Protein AF-A0A133YKG0-F1 (afdb_monomer_lite)

pLDDT: mean 87.28, std 14.28, range [38.53, 98.56]

Sequence (220 aa):
MKNFKPFSTTLIGSMPRSNKLLSLKEKLQKDSSLKEEYDKMVFDETKFVVNMLDKIGIDVVISGEISRDNYMSYVAEHVYGIKLMATDQILSLTENKGDFNKSLKEMDASDNSMNSPICVDRIKTDVELDIDEVKMIKKITDSDFKMTLPSPYLLTRSMWLKEVTGKVYENRNELGKDVVKLLINEIKRLVSLGAKVIQIDEPILSEVVFKNTNSSNSFY

Structure (mmCIF, N/CA/C/O backbone):
data_AF-A0A133YKG0-F1
#
_entry.id   AF-A0A133YKG0-F1
#
loop_
_atom_site.group_PDB
_atom_site.id
_atom_site.type_symbol
_atom_site.label_atom_id
_atom_site.label_alt_id
_atom_site.label_comp_id
_atom_site.label_asym_id
_atom_site.label_entity_id
_atom_site.label_seq_id
_atom_site.pdbx_PDB_ins_code
_atom_site.Cartn_x
_atom_site.Cartn_y
_atom_site.Cartn_z
_atom_site.occupancy
_atom_site.B_iso_or_equiv
_atom_site.auth_seq_id
_atom_site.auth_comp_id
_atom_site.auth_asym_id
_atom_site.auth_atom_id
_atom_site.pdbx_PDB_model_num
ATOM 1 N N . MET A 1 1 ? -26.020 -9.551 2.266 1.00 56.22 1 MET A N 1
ATOM 2 C CA . MET A 1 1 ? -24.990 -8.487 2.227 1.00 56.22 1 MET A CA 1
ATOM 3 C C . MET A 1 1 ? -25.159 -7.643 3.479 1.00 56.22 1 MET A C 1
ATOM 5 O O . MET A 1 1 ? -26.295 -7.485 3.912 1.00 56.22 1 MET A O 1
ATOM 9 N N . LYS A 1 2 ? -24.071 -7.193 4.114 1.00 65.06 2 LYS A N 1
ATOM 10 C CA . LYS A 1 2 ? -24.163 -6.296 5.275 1.00 65.06 2 LYS A CA 1
ATOM 11 C C . LYS A 1 2 ? -24.638 -4.934 4.763 1.00 65.06 2 LYS A C 1
ATOM 13 O O . LYS A 1 2 ? -24.066 -4.433 3.802 1.00 65.06 2 LYS A O 1
ATOM 18 N N . ASN A 1 3 ? -25.688 -4.380 5.359 1.00 81.25 3 ASN A N 1
ATOM 19 C CA . ASN A 1 3 ? -26.188 -3.060 4.986 1.00 81.25 3 ASN A CA 1
ATOM 20 C C . ASN A 1 3 ? -25.572 -2.028 5.931 1.00 81.25 3 ASN A C 1
ATOM 22 O O . ASN A 1 3 ? -25.857 -2.051 7.129 1.00 81.25 3 ASN A O 1
ATOM 26 N N . PHE A 1 4 ? -24.722 -1.149 5.395 1.00 88.75 4 PHE A N 1
ATOM 27 C CA . PHE A 1 4 ? -24.277 0.043 6.113 1.00 88.75 4 PHE A CA 1
ATOM 28 C C . PHE A 1 4 ? -25.478 0.947 6.404 1.00 88.75 4 PHE A C 1
ATOM 30 O O . PHE A 1 4 ? -26.444 0.988 5.634 1.00 88.75 4 PHE A O 1
ATOM 37 N N . LYS A 1 5 ? -25.446 1.640 7.541 1.00 91.44 5 LYS A N 1
ATOM 38 C CA . LYS A 1 5 ? -26.525 2.549 7.930 1.00 91.44 5 LYS A CA 1
ATOM 39 C C . LYS A 1 5 ? -26.437 3.829 7.083 1.00 91.44 5 LYS A C 1
ATOM 41 O O . LYS A 1 5 ? -25.359 4.168 6.590 1.00 91.44 5 LYS A O 1
ATOM 46 N N . PRO A 1 6 ? -27.545 4.570 6.907 1.00 94.38 6 PRO A N 1
ATOM 47 C CA . PRO A 1 6 ? -27.469 5.927 6.381 1.00 94.38 6 PRO A CA 1
ATOM 48 C C . PRO A 1 6 ? -26.447 6.745 7.172 1.00 94.38 6 PRO A C 1
ATOM 50 O O . PRO A 1 6 ? -26.428 6.673 8.399 1.00 94.38 6 PRO A O 1
ATOM 53 N N . PHE A 1 7 ? -25.618 7.509 6.459 1.00 94.44 7 PHE A N 1
ATOM 54 C CA . PHE A 1 7 ? -24.538 8.313 7.040 1.00 94.44 7 PHE A CA 1
ATOM 55 C C . PHE A 1 7 ? -23.459 7.506 7.785 1.00 94.44 7 PHE A C 1
ATOM 57 O O . PHE A 1 7 ? -22.800 8.059 8.661 1.00 94.44 7 PHE A O 1
ATOM 64 N N . SER A 1 8 ? -23.244 6.229 7.434 1.00 96.31 8 SER A N 1
ATOM 65 C CA . SER A 1 8 ? -22.071 5.490 7.915 1.00 96.31 8 SER A CA 1
ATOM 66 C C . SER A 1 8 ? -20.767 6.214 7.561 1.00 96.31 8 SER A C 1
ATOM 68 O O . SER A 1 8 ? -20.612 6.779 6.476 1.00 96.31 8 SER A O 1
ATOM 70 N N . THR A 1 9 ? -19.830 6.180 8.497 1.00 97.38 9 THR A N 1
ATOM 71 C CA . THR A 1 9 ? -18.605 6.974 8.514 1.00 97.38 9 THR A CA 1
ATOM 72 C C . THR A 1 9 ? -17.364 6.111 8.312 1.00 97.38 9 THR A C 1
ATOM 74 O O . THR A 1 9 ? -17.277 4.965 8.752 1.00 97.38 9 THR A O 1
ATOM 77 N N . THR A 1 10 ? -16.376 6.675 7.624 1.00 97.75 10 THR A N 1
ATOM 78 C CA . THR A 1 10 ? -15.032 6.111 7.470 1.00 97.75 10 THR A CA 1
ATOM 79 C C . THR A 1 10 ? -14.057 7.238 7.133 1.00 97.75 10 THR A C 1
ATOM 81 O O . THR A 1 10 ? -14.473 8.352 6.809 1.00 97.75 10 THR A O 1
ATOM 84 N N . LEU A 1 11 ? -12.760 6.958 7.207 1.00 97.38 11 LEU A N 1
ATOM 85 C CA . LEU A 1 11 ? -11.699 7.867 6.768 1.00 97.38 11 LEU A CA 1
ATOM 86 C C . LEU A 1 11 ? -11.146 7.424 5.414 1.00 97.38 11 LEU A C 1
ATOM 88 O O . LEU A 1 11 ? -11.400 6.302 4.991 1.00 97.38 11 LEU A O 1
ATOM 92 N N . ILE A 1 12 ? -10.394 8.286 4.722 1.00 95.88 12 ILE A N 1
ATOM 93 C CA . ILE A 1 12 ? -9.914 8.010 3.356 1.00 95.88 12 ILE A CA 1
ATOM 94 C C . ILE A 1 12 ? -8.752 7.008 3.315 1.00 95.88 12 ILE A C 1
ATOM 96 O O . ILE A 1 12 ? -8.778 6.144 2.447 1.00 95.88 12 ILE A O 1
ATOM 100 N N . GLY A 1 13 ? -7.799 7.027 4.246 1.00 93.56 13 GLY A N 1
ATOM 101 C CA . GLY A 1 13 ? -6.644 6.121 4.177 1.00 93.56 13 GLY A CA 1
ATOM 102 C C . GLY A 1 13 ? -5.560 6.489 5.180 1.00 93.56 13 GLY A C 1
ATOM 103 O O . GLY A 1 13 ? -5.728 6.273 6.372 1.00 93.56 13 GLY A O 1
ATOM 104 N N . SER A 1 14 ? -4.459 7.078 4.725 1.00 94.06 14 SER A N 1
ATOM 105 C CA . SER A 1 14 ? -3.319 7.420 5.582 1.00 94.06 14 SER A CA 1
ATOM 106 C C . SER A 1 14 ? -3.662 8.264 6.820 1.00 94.06 14 SER A C 1
ATOM 108 O O . SER A 1 14 ? -4.433 9.224 6.736 1.00 94.06 14 SER A O 1
ATOM 110 N N . MET A 1 15 ? -2.995 7.971 7.937 1.00 96.31 15 MET A N 1
ATOM 111 C CA . MET A 1 15 ? -3.000 8.764 9.169 1.00 96.31 15 MET A CA 1
ATOM 112 C C . MET A 1 15 ? -1.590 9.301 9.477 1.00 96.31 15 MET A C 1
ATOM 114 O O . MET A 1 15 ? -0.602 8.748 8.987 1.00 96.31 15 MET A O 1
ATOM 118 N N . PRO A 1 16 ? -1.461 10.378 10.278 1.00 95.25 16 PRO A N 1
ATOM 119 C CA . PRO A 1 16 ? -0.155 10.920 10.644 1.00 95.25 16 PRO A CA 1
ATOM 120 C C . PRO A 1 16 ? 0.723 9.882 11.353 1.00 95.25 16 PRO A C 1
ATOM 122 O O . PRO A 1 16 ? 0.287 9.247 12.312 1.00 95.25 16 PRO A O 1
ATOM 125 N N . ARG A 1 17 ? 1.973 9.756 10.900 1.00 95.50 17 ARG A N 1
ATOM 126 C CA . ARG A 1 17 ? 3.012 8.914 11.513 1.00 95.50 17 ARG A CA 1
ATOM 127 C C . ARG A 1 17 ? 3.811 9.743 12.507 1.00 95.50 17 ARG A C 1
ATOM 129 O O . ARG A 1 17 ? 4.039 10.933 12.272 1.00 95.50 17 ARG A O 1
ATOM 136 N N . SER A 1 18 ? 4.254 9.149 13.611 1.00 96.75 18 SER A N 1
ATOM 137 C CA . SER A 1 18 ? 5.070 9.901 14.568 1.00 96.75 18 SER A CA 1
ATOM 138 C C . SER A 1 18 ? 6.471 10.200 14.020 1.00 96.75 18 SER A C 1
ATOM 140 O O . SER A 1 18 ? 7.059 9.415 13.276 1.00 96.75 18 SER A O 1
ATOM 142 N N . ASN A 1 19 ? 7.076 11.304 14.475 1.00 96.62 19 ASN A N 1
ATOM 143 C CA . ASN A 1 19 ? 8.477 11.619 14.160 1.00 96.62 19 ASN A CA 1
ATOM 144 C C . ASN A 1 19 ? 9.445 10.507 14.604 1.00 96.62 19 ASN A C 1
ATOM 146 O O . ASN A 1 19 ? 10.512 10.345 14.014 1.00 96.62 19 ASN A O 1
ATOM 150 N N . LYS A 1 20 ? 9.087 9.738 15.645 1.00 96.25 20 LYS A N 1
ATOM 151 C CA . LYS A 1 20 ? 9.897 8.611 16.123 1.00 96.25 20 LYS A CA 1
ATOM 152 C C . LYS A 1 20 ? 9.893 7.476 15.107 1.00 96.25 20 LYS A C 1
ATOM 154 O O . LYS A 1 20 ? 10.967 6.986 14.776 1.00 96.25 20 LYS A O 1
ATOM 159 N N . LEU A 1 21 ? 8.720 7.121 14.581 1.00 96.12 21 LEU A N 1
ATOM 160 C CA . LEU A 1 21 ? 8.584 6.089 13.558 1.00 96.12 21 LEU A CA 1
ATOM 161 C C . LEU A 1 21 ? 9.324 6.476 12.276 1.00 96.12 21 LEU A C 1
ATOM 163 O O . LEU A 1 21 ? 10.059 5.659 11.723 1.00 96.12 21 LEU A O 1
ATOM 167 N N . LEU A 1 22 ? 9.187 7.733 11.842 1.00 93.38 22 LEU A N 1
ATOM 168 C CA . LEU A 1 22 ? 9.898 8.248 10.669 1.00 93.38 22 LEU A CA 1
ATOM 169 C C . LEU A 1 22 ? 11.423 8.183 10.859 1.00 93.38 22 LEU A C 1
ATOM 171 O O . LEU A 1 22 ? 12.123 7.623 10.019 1.00 93.38 22 LEU A O 1
ATOM 175 N N . SER A 1 23 ? 11.939 8.651 12.001 1.00 94.25 23 SER A N 1
ATOM 176 C CA . SER A 1 23 ? 13.377 8.575 12.306 1.00 94.25 23 SER A CA 1
ATOM 177 C C . SER A 1 23 ? 13.886 7.133 12.404 1.00 94.25 23 SER A C 1
ATOM 179 O O . SER A 1 23 ? 15.001 6.832 11.977 1.00 94.25 23 SER A O 1
ATOM 181 N N . LEU A 1 24 ? 13.084 6.224 12.962 1.00 94.88 24 LEU A N 1
ATOM 182 C CA . LEU A 1 24 ? 13.437 4.811 13.065 1.00 94.88 24 LEU A CA 1
ATOM 183 C C . LEU A 1 24 ? 13.516 4.155 11.683 1.00 94.88 24 LEU A C 1
ATOM 185 O O . LEU A 1 24 ? 14.451 3.401 11.420 1.00 94.88 24 LEU A O 1
ATOM 189 N N . LYS A 1 25 ? 12.605 4.512 10.773 1.00 91.62 25 LYS A N 1
ATOM 190 C CA . LYS A 1 25 ? 12.635 4.064 9.378 1.00 91.62 25 LYS A CA 1
ATOM 191 C C . LYS A 1 25 ? 13.907 4.500 8.650 1.00 91.62 25 LYS A C 1
ATOM 193 O O . LYS A 1 25 ? 14.526 3.696 7.960 1.00 91.62 25 LYS A O 1
ATOM 198 N N . GLU A 1 26 ? 14.321 5.753 8.818 1.00 90.56 26 GLU A N 1
ATOM 199 C CA . GLU A 1 26 ? 15.567 6.260 8.227 1.00 90.56 26 GLU A CA 1
ATOM 200 C C . GLU A 1 26 ? 16.794 5.503 8.751 1.00 90.56 26 GLU A C 1
ATOM 202 O O . GLU A 1 26 ? 17.697 5.159 7.986 1.00 90.56 26 GLU A O 1
ATOM 207 N N . LYS A 1 27 ? 16.830 5.201 10.055 1.00 93.75 27 LYS A N 1
ATOM 208 C CA . LYS A 1 27 ? 17.918 4.419 10.662 1.00 93.75 27 LYS A CA 1
ATOM 209 C C . LYS A 1 27 ? 17.931 2.973 10.173 1.00 93.75 27 LYS A C 1
ATOM 211 O O . LYS A 1 27 ? 19.014 2.438 9.944 1.00 93.75 27 LYS A O 1
ATOM 216 N N . LEU A 1 28 ? 16.761 2.375 9.946 1.00 92.69 28 LEU A N 1
ATOM 217 C CA . LEU A 1 28 ? 16.621 1.005 9.447 1.00 92.69 28 LEU A CA 1
ATOM 218 C C . LEU A 1 28 ? 17.315 0.796 8.090 1.00 92.69 28 LEU A C 1
ATOM 220 O O . LEU A 1 28 ? 17.813 -0.293 7.822 1.00 92.69 28 LEU A O 1
ATOM 224 N N . GLN A 1 29 ? 17.423 1.842 7.260 1.00 86.25 29 GLN A N 1
ATOM 225 C CA . GLN A 1 29 ? 18.168 1.780 5.992 1.00 86.25 29 GLN A CA 1
ATOM 226 C C . GLN A 1 29 ? 19.668 1.502 6.186 1.00 86.25 29 GLN A C 1
ATOM 228 O O . GLN A 1 29 ? 20.327 1.012 5.271 1.00 86.25 29 GLN A O 1
ATOM 233 N N . LYS A 1 30 ? 20.220 1.841 7.357 1.00 92.69 30 LYS A N 1
ATOM 234 C CA . LYS A 1 30 ? 21.646 1.692 7.695 1.00 92.69 30 LYS A CA 1
ATOM 235 C C . LYS A 1 30 ? 21.901 0.563 8.689 1.00 92.69 30 LYS A C 1
ATOM 237 O O . LYS A 1 30 ? 23.019 0.061 8.747 1.00 92.69 30 LYS A O 1
ATOM 242 N N . ASP A 1 31 ? 20.889 0.190 9.465 1.00 93.88 31 ASP A N 1
ATOM 243 C CA . ASP A 1 31 ? 20.991 -0.811 10.516 1.00 93.88 31 ASP A CA 1
ATOM 244 C C . ASP A 1 31 ? 19.745 -1.704 10.551 1.00 93.88 31 ASP A C 1
ATOM 246 O O . ASP A 1 31 ? 18.706 -1.356 11.116 1.00 93.88 31 ASP A O 1
ATOM 250 N N . SER A 1 32 ? 19.873 -2.898 9.973 1.00 93.50 32 SER A N 1
ATOM 251 C CA . SER A 1 32 ? 18.814 -3.908 9.950 1.00 93.50 32 SER A CA 1
ATOM 252 C C . SER A 1 32 ? 18.462 -4.474 11.330 1.00 93.50 32 SER A C 1
ATOM 254 O O . SER A 1 32 ? 17.408 -5.094 11.466 1.00 93.50 32 SER A O 1
ATOM 256 N N . SER A 1 33 ? 19.306 -4.289 12.355 1.00 95.75 33 SER A N 1
ATOM 257 C CA . SER A 1 33 ? 19.017 -4.785 13.711 1.00 95.75 33 SER A CA 1
ATOM 258 C C . SER A 1 33 ? 17.814 -4.084 14.351 1.00 95.75 33 SER A C 1
ATOM 260 O O . SER A 1 33 ? 17.159 -4.648 15.222 1.00 95.75 33 SER A O 1
ATOM 262 N N . LEU A 1 34 ? 17.452 -2.900 13.847 1.00 95.94 34 LEU A N 1
ATOM 263 C CA . LEU A 1 34 ? 16.310 -2.109 14.306 1.00 95.94 34 LEU A CA 1
ATOM 264 C C . LEU A 1 34 ? 14.957 -2.595 13.759 1.00 95.94 34 LEU A C 1
ATOM 266 O O . LEU A 1 34 ? 13.926 -1.996 14.067 1.00 95.94 34 LEU A O 1
ATOM 270 N N . LYS A 1 35 ? 14.921 -3.661 12.943 1.00 94.75 35 LYS A N 1
ATOM 271 C CA . LYS A 1 35 ? 13.687 -4.133 12.287 1.00 94.75 35 LYS A CA 1
ATOM 272 C C . LYS A 1 35 ? 12.590 -4.494 13.282 1.00 94.75 35 LYS A C 1
ATOM 274 O O . LYS A 1 35 ? 11.442 -4.114 13.083 1.00 94.75 35 LYS A O 1
ATOM 279 N N . GLU A 1 36 ? 12.940 -5.196 14.354 1.00 96.81 36 GLU A N 1
ATOM 280 C CA . GLU A 1 36 ? 11.967 -5.615 15.367 1.00 96.81 36 GLU A CA 1
ATOM 281 C C . GLU A 1 36 ? 11.388 -4.412 16.127 1.00 96.81 36 GLU A C 1
ATOM 283 O O . GLU A 1 36 ? 10.180 -4.341 16.360 1.00 96.81 36 GLU A O 1
ATOM 288 N N . GLU A 1 37 ? 12.229 -3.424 16.451 1.00 97.12 37 GLU A N 1
ATOM 289 C CA . GLU A 1 37 ? 11.785 -2.170 17.068 1.00 97.12 37 GLU A CA 1
ATOM 290 C C . GLU A 1 37 ? 10.837 -1.403 16.135 1.00 97.12 37 GLU A C 1
ATOM 292 O O . GLU A 1 37 ? 9.792 -0.914 16.573 1.00 97.12 37 GLU A O 1
ATOM 297 N N . TYR A 1 38 ? 11.175 -1.341 14.844 1.00 96.19 38 TYR A N 1
ATOM 298 C CA . TYR A 1 38 ? 10.356 -0.695 13.822 1.00 96.19 38 TYR A CA 1
ATOM 299 C C . TYR A 1 38 ? 8.989 -1.364 13.686 1.00 96.19 38 TYR A C 1
ATOM 301 O O . TYR A 1 38 ? 7.967 -0.687 13.783 1.00 96.19 38 TYR A O 1
ATOM 309 N N . ASP A 1 39 ? 8.954 -2.689 13.550 1.00 95.75 39 ASP A N 1
ATOM 310 C CA . ASP A 1 39 ? 7.708 -3.450 13.408 1.00 95.75 39 ASP A CA 1
ATOM 311 C C . ASP A 1 39 ? 6.808 -3.301 14.629 1.00 95.75 39 ASP A C 1
ATOM 313 O O . ASP A 1 39 ? 5.590 -3.133 14.504 1.00 95.75 39 ASP A O 1
ATOM 317 N N . LYS A 1 40 ? 7.407 -3.304 15.824 1.00 97.50 40 LYS A N 1
ATOM 318 C CA . LYS A 1 40 ? 6.679 -3.049 17.062 1.00 97.50 40 LYS A CA 1
ATOM 319 C C . LYS A 1 40 ? 6.076 -1.643 17.069 1.00 97.50 40 LYS A C 1
ATOM 321 O O . LYS A 1 40 ? 4.912 -1.492 17.434 1.00 97.50 40 LYS A O 1
ATOM 326 N N . MET A 1 41 ? 6.831 -0.624 16.657 1.00 97.62 41 MET A N 1
ATOM 327 C CA . MET A 1 41 ? 6.342 0.757 16.614 1.00 97.62 41 MET A CA 1
ATOM 328 C C . MET A 1 41 ? 5.226 0.942 15.578 1.00 97.62 41 MET A C 1
ATOM 330 O O . MET A 1 41 ? 4.221 1.582 15.883 1.00 97.62 41 MET A O 1
ATOM 334 N N . VAL A 1 42 ? 5.351 0.327 14.398 1.00 97.38 42 VAL A N 1
ATOM 335 C CA . VAL A 1 42 ? 4.290 0.291 13.377 1.00 97.38 42 VAL A CA 1
ATOM 336 C C . VAL A 1 42 ? 3.015 -0.331 13.942 1.00 97.38 42 VAL A C 1
ATOM 338 O O . VAL A 1 42 ? 1.932 0.237 13.781 1.00 97.38 42 VAL A O 1
ATOM 341 N N . PHE A 1 43 ? 3.124 -1.473 14.628 1.00 98.12 43 PHE A N 1
ATOM 342 C CA . PHE A 1 43 ? 1.972 -2.126 15.246 1.00 98.12 43 PHE A CA 1
ATOM 343 C C . PHE A 1 43 ? 1.338 -1.256 16.336 1.00 98.12 43 PHE A C 1
ATOM 345 O O . PHE A 1 43 ? 0.117 -1.109 16.360 1.00 98.12 43 PHE A O 1
ATOM 352 N N . ASP A 1 44 ? 2.144 -0.656 17.215 1.00 98.38 44 ASP A N 1
ATOM 353 C CA . ASP A 1 44 ? 1.659 0.186 18.312 1.00 98.38 44 ASP A CA 1
ATOM 354 C C . ASP A 1 44 ? 0.937 1.445 17.791 1.00 98.38 44 ASP A C 1
ATOM 356 O O . ASP A 1 44 ? -0.137 1.790 18.293 1.00 98.38 44 ASP A O 1
ATOM 360 N N . GLU A 1 45 ? 1.462 2.102 16.750 1.00 98.44 45 GLU A N 1
ATOM 361 C CA . GLU A 1 45 ? 0.812 3.257 16.111 1.00 98.44 45 GLU A CA 1
ATOM 362 C C . GLU A 1 45 ? -0.455 2.859 15.339 1.00 98.44 45 GLU A C 1
ATOM 364 O O . GLU A 1 45 ? -1.487 3.520 15.472 1.00 98.44 45 GLU A O 1
ATOM 369 N N . THR A 1 46 ? -0.434 1.734 14.617 1.00 98.38 46 THR A N 1
ATOM 370 C CA . THR A 1 46 ? -1.635 1.178 13.960 1.00 98.38 46 THR A CA 1
ATOM 371 C C . THR A 1 46 ? -2.717 0.871 14.995 1.00 98.38 46 THR A C 1
ATOM 373 O O . THR A 1 46 ? -3.882 1.236 14.832 1.00 98.38 46 THR A O 1
ATOM 376 N N . LYS A 1 47 ? -2.334 0.248 16.113 1.00 98.56 47 LYS A N 1
ATOM 377 C CA . LYS A 1 47 ? -3.229 -0.062 17.231 1.00 98.56 47 LYS A CA 1
ATOM 378 C C . LYS A 1 47 ? -3.817 1.193 17.855 1.00 98.56 47 LYS A C 1
ATOM 380 O O . LYS A 1 47 ? -4.995 1.191 18.210 1.00 98.56 47 LYS A O 1
ATOM 385 N N . PHE A 1 48 ? -3.029 2.253 17.994 1.00 98.50 48 PHE A N 1
ATOM 386 C CA . PHE A 1 48 ? -3.531 3.540 18.461 1.00 98.50 48 PHE A CA 1
ATOM 387 C C . PHE A 1 48 ? -4.610 4.095 17.521 1.00 98.50 48 PHE A C 1
ATOM 389 O O . PHE A 1 48 ? -5.692 4.442 17.996 1.00 98.50 48 PHE A O 1
ATOM 396 N N . VAL A 1 49 ? -4.349 4.121 16.209 1.00 98.38 49 VAL A N 1
ATOM 397 C CA . VAL A 1 49 ? -5.307 4.599 15.197 1.00 98.38 49 VAL A CA 1
ATOM 398 C C . VAL A 1 49 ? -6.599 3.792 15.249 1.00 98.38 49 VAL A C 1
ATOM 400 O O . VAL A 1 49 ? -7.664 4.371 15.448 1.00 98.38 49 VAL A O 1
ATOM 403 N N . VAL A 1 50 ? -6.519 2.467 15.134 1.00 98.44 50 VAL A N 1
ATOM 404 C CA . VAL A 1 50 ? -7.706 1.599 15.085 1.00 98.44 50 VAL A CA 1
ATOM 405 C C . VAL A 1 50 ? -8.551 1.745 16.356 1.00 98.44 50 VAL A C 1
ATOM 407 O O . VAL A 1 50 ? -9.747 2.012 16.263 1.00 98.44 50 VAL A O 1
ATOM 410 N N . ASN A 1 51 ? -7.931 1.693 17.542 1.00 98.50 51 ASN A N 1
ATOM 411 C CA . ASN A 1 51 ? -8.654 1.868 18.808 1.00 98.50 51 ASN A CA 1
ATOM 412 C C . ASN A 1 51 ? -9.283 3.259 18.944 1.00 98.50 51 ASN A C 1
ATOM 414 O O . ASN A 1 51 ? -10.343 3.403 19.554 1.00 98.50 51 ASN A O 1
ATOM 418 N N . MET A 1 52 ? -8.629 4.300 18.421 1.00 98.44 52 MET A N 1
ATOM 419 C CA . MET A 1 52 ? -9.193 5.647 18.406 1.00 98.44 52 MET A CA 1
ATOM 420 C C . MET A 1 52 ? -10.455 5.691 17.540 1.00 98.44 52 MET A C 1
ATOM 422 O O . MET A 1 52 ? -11.458 6.240 17.992 1.00 98.44 52 MET A O 1
ATOM 426 N N . LEU A 1 53 ? -10.420 5.105 16.339 1.00 98.19 53 LEU A N 1
ATOM 427 C CA . LEU A 1 53 ? -11.562 5.065 15.418 1.00 98.19 53 LEU A CA 1
ATOM 428 C C . LEU A 1 53 ? -12.738 4.279 16.006 1.00 98.19 53 LEU A C 1
ATOM 430 O O . LEU A 1 53 ? -13.867 4.769 15.968 1.00 98.19 53 LEU A O 1
ATOM 434 N N . ASP A 1 54 ? -12.465 3.134 16.633 1.00 97.19 54 ASP A N 1
ATOM 435 C CA . ASP A 1 54 ? -13.478 2.361 17.360 1.00 97.19 54 ASP A CA 1
ATOM 436 C C . ASP A 1 54 ? -14.094 3.184 18.499 1.00 97.19 54 ASP A C 1
ATOM 438 O O . ASP A 1 54 ? -15.315 3.276 18.630 1.00 97.19 54 ASP A O 1
ATOM 442 N N . LYS A 1 55 ? -13.258 3.849 19.308 1.00 98.00 55 LYS A N 1
ATOM 443 C CA . LYS A 1 55 ? -13.710 4.645 20.459 1.00 98.00 55 LYS A CA 1
ATOM 444 C C . LYS A 1 55 ? -14.604 5.821 20.060 1.00 98.00 55 LYS A C 1
ATOM 446 O O . LYS A 1 55 ? -15.515 6.158 20.814 1.00 98.00 55 LYS A O 1
ATOM 451 N N . ILE A 1 56 ? -14.331 6.469 18.927 1.00 97.56 56 ILE A N 1
ATOM 452 C CA . ILE A 1 56 ? -15.143 7.596 18.435 1.00 97.56 56 ILE A CA 1
ATOM 453 C C . ILE A 1 56 ? -16.342 7.142 17.586 1.00 97.56 56 ILE A C 1
ATOM 455 O O . ILE A 1 56 ? -17.140 7.985 17.185 1.00 97.56 56 ILE A O 1
ATOM 459 N N . GLY A 1 57 ? -16.491 5.836 17.341 1.00 96.50 57 GLY A N 1
ATOM 460 C CA . GLY A 1 57 ? -17.647 5.255 16.659 1.00 96.50 57 GLY A CA 1
ATOM 461 C C . GLY A 1 57 ? -17.606 5.332 15.132 1.00 96.50 57 GLY A C 1
ATOM 462 O O . GLY A 1 57 ? -18.664 5.447 14.520 1.00 96.50 57 GLY A O 1
ATOM 463 N N . ILE A 1 58 ? -16.421 5.278 14.513 1.00 97.62 58 ILE A N 1
ATOM 464 C CA . ILE A 1 58 ? -16.302 5.137 13.053 1.00 97.62 58 ILE A CA 1
ATOM 465 C C . ILE A 1 58 ? -16.824 3.760 12.623 1.00 97.62 58 ILE A C 1
ATOM 467 O O . ILE A 1 58 ? -16.384 2.740 13.147 1.00 97.62 58 ILE A O 1
ATOM 471 N N . ASP A 1 59 ? -17.743 3.722 11.653 1.00 96.81 59 ASP A N 1
ATOM 472 C CA . ASP A 1 59 ? -18.430 2.484 11.249 1.00 96.81 59 ASP A CA 1
ATOM 473 C C . ASP A 1 59 ? -17.516 1.486 10.522 1.00 96.81 59 ASP A C 1
ATOM 475 O O . ASP A 1 59 ? -17.684 0.274 10.665 1.00 96.81 59 ASP A O 1
ATOM 479 N N . VAL A 1 60 ? -16.580 1.992 9.711 1.00 97.56 60 VAL A N 1
ATOM 480 C CA . VAL A 1 60 ? -15.590 1.181 8.990 1.00 97.56 60 VAL A CA 1
ATOM 481 C C . VAL A 1 60 ? -14.202 1.748 9.241 1.00 97.56 60 VAL A C 1
ATOM 483 O O . VAL A 1 60 ? -13.863 2.829 8.747 1.00 97.56 60 VAL A O 1
ATOM 486 N N . VAL A 1 61 ? -13.397 1.018 10.006 1.00 98.12 61 VAL A N 1
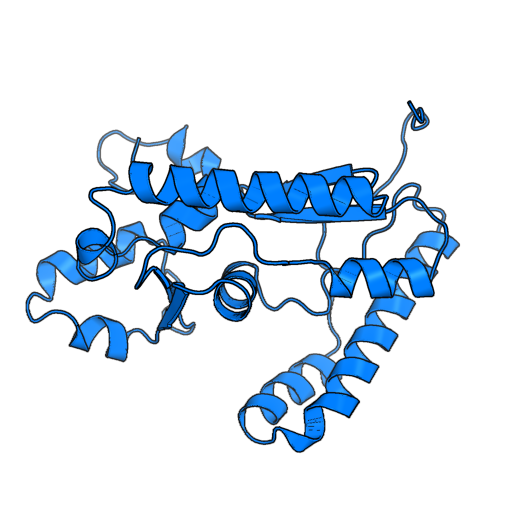ATOM 487 C CA . VAL A 1 61 ? -12.062 1.459 10.413 1.00 98.12 61 VAL A CA 1
ATOM 488 C C . VAL A 1 61 ? -11.031 1.276 9.298 1.00 98.12 61 VAL A C 1
ATOM 490 O O . VAL A 1 61 ? -11.230 0.551 8.322 1.00 98.12 61 VAL A O 1
ATOM 493 N N . ILE A 1 62 ? -9.900 1.948 9.468 1.00 97.81 62 ILE A N 1
ATOM 494 C CA . ILE A 1 62 ? -8.711 1.866 8.619 1.00 97.81 62 ILE A CA 1
ATOM 495 C C . ILE A 1 62 ? -7.488 1.633 9.512 1.00 97.81 62 ILE A C 1
ATOM 497 O O . ILE A 1 62 ? -7.505 1.980 10.694 1.00 97.81 62 ILE A O 1
ATOM 501 N N . SER A 1 63 ? -6.409 1.094 8.951 1.00 96.44 63 SER A N 1
ATOM 502 C CA . SER A 1 63 ? -5.117 0.974 9.646 1.00 96.44 63 SER A CA 1
ATOM 503 C C . SER A 1 63 ? -4.413 2.322 9.851 1.00 96.44 63 SER A C 1
ATOM 505 O O . SER A 1 63 ? -3.561 2.449 10.727 1.00 96.44 63 SER A O 1
ATOM 507 N N . GLY A 1 64 ? -4.728 3.311 9.007 1.00 96.12 64 GLY A N 1
ATOM 508 C CA . GLY A 1 64 ? -3.946 4.535 8.864 1.00 96.12 64 GLY A CA 1
ATOM 509 C C . GLY A 1 64 ? -2.711 4.402 7.969 1.00 96.12 64 GLY A C 1
ATOM 510 O O . GLY A 1 64 ? -1.917 5.337 7.920 1.00 96.12 64 GLY A O 1
ATOM 511 N N . GLU A 1 65 ? -2.533 3.274 7.274 1.00 94.81 65 GLU A N 1
ATOM 512 C CA . GLU A 1 65 ? -1.424 3.001 6.342 1.00 94.81 65 GLU A CA 1
ATOM 513 C C . GLU A 1 65 ? -0.032 3.196 6.973 1.00 94.81 65 GLU A C 1
ATOM 515 O O . GLU A 1 65 ? 0.939 3.520 6.291 1.00 94.81 65 GLU A O 1
ATOM 520 N N . ILE A 1 66 ? 0.084 3.003 8.290 1.00 95.62 66 ILE A N 1
ATOM 521 C CA . ILE A 1 66 ? 1.276 3.353 9.078 1.00 95.62 66 ILE A CA 1
ATOM 522 C C . ILE A 1 66 ? 2.548 2.667 8.557 1.00 95.62 66 ILE A C 1
ATOM 524 O O . ILE A 1 66 ? 3.605 3.297 8.509 1.00 95.62 66 ILE A O 1
ATOM 528 N N . SER A 1 67 ? 2.440 1.411 8.113 1.00 89.38 67 SER A N 1
ATOM 529 C CA . SER A 1 67 ? 3.541 0.619 7.543 1.00 89.38 67 SER A CA 1
ATOM 530 C C . SER A 1 67 ? 3.992 1.076 6.152 1.00 89.38 67 SER A C 1
ATOM 532 O O . SER A 1 67 ? 5.085 0.717 5.717 1.00 89.38 67 SER A O 1
ATOM 534 N N . ARG A 1 68 ? 3.171 1.848 5.434 1.00 87.75 68 ARG A N 1
ATOM 535 C CA . ARG A 1 68 ? 3.435 2.264 4.052 1.00 87.75 68 ARG A CA 1
ATOM 536 C C . ARG A 1 68 ? 4.181 3.597 4.045 1.00 87.75 68 ARG A C 1
ATOM 538 O O . ARG A 1 68 ? 3.868 4.476 4.840 1.00 87.75 68 ARG A O 1
ATOM 545 N N . ASP A 1 69 ? 5.152 3.767 3.147 1.00 79.75 69 ASP A N 1
ATOM 546 C CA . ASP A 1 69 ? 5.704 5.104 2.847 1.00 79.75 69 ASP A CA 1
ATOM 547 C C . ASP A 1 69 ? 4.779 5.848 1.888 1.00 79.75 69 ASP A C 1
ATOM 549 O O . ASP A 1 69 ? 4.191 6.884 2.174 1.00 79.75 69 ASP A O 1
ATOM 553 N N . ASN A 1 70 ? 4.636 5.218 0.731 1.00 80.88 70 ASN A N 1
ATOM 554 C CA . ASN A 1 70 ? 3.812 5.563 -0.395 1.00 80.88 70 ASN A CA 1
ATOM 555 C C . ASN A 1 70 ? 3.557 4.245 -1.147 1.00 80.88 70 ASN A C 1
ATOM 557 O O . ASN A 1 70 ? 4.281 3.257 -0.965 1.00 80.88 70 ASN A O 1
ATOM 561 N N . TYR A 1 71 ? 2.541 4.225 -2.002 1.00 80.38 71 TYR A N 1
ATOM 562 C CA . TYR A 1 71 ? 2.174 3.018 -2.742 1.00 80.38 71 TYR A CA 1
ATOM 563 C C . TYR A 1 71 ? 3.278 2.493 -3.663 1.00 80.38 71 TYR A C 1
ATOM 565 O O . TYR A 1 71 ? 3.395 1.285 -3.846 1.00 80.38 71 TYR A O 1
ATOM 573 N N . MET A 1 72 ? 4.086 3.381 -4.241 1.00 80.75 72 MET A N 1
ATOM 574 C CA . MET A 1 72 ? 5.095 3.019 -5.235 1.00 80.75 72 MET A CA 1
ATOM 575 C C . MET A 1 72 ? 6.241 2.219 -4.621 1.00 80.75 72 MET A C 1
ATOM 577 O O . MET A 1 72 ? 6.581 1.148 -5.123 1.00 80.75 72 MET A O 1
ATOM 581 N N . SER A 1 73 ? 6.797 2.702 -3.509 1.00 80.81 73 SER A N 1
ATOM 582 C CA . SER A 1 73 ? 7.820 1.979 -2.754 1.00 80.81 73 SER A CA 1
ATOM 583 C C . SER A 1 73 ? 7.280 0.654 -2.238 1.00 80.81 73 SER A C 1
ATOM 585 O O . SER A 1 73 ? 7.937 -0.371 -2.381 1.00 80.81 73 SER A O 1
ATOM 587 N N . TYR A 1 74 ? 6.047 0.654 -1.729 1.00 81.56 74 TYR A N 1
ATOM 588 C CA . TYR A 1 74 ? 5.432 -0.548 -1.182 1.00 81.56 74 TYR A CA 1
ATOM 589 C C . TYR A 1 74 ? 5.253 -1.648 -2.236 1.00 81.56 74 TYR A C 1
ATOM 591 O O . TYR A 1 74 ? 5.644 -2.794 -2.023 1.00 81.56 74 TYR A O 1
ATOM 599 N N . VAL A 1 75 ? 4.732 -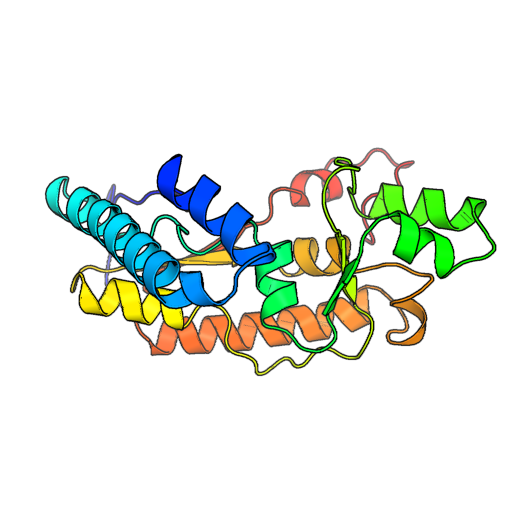1.297 -3.413 1.00 86.50 75 VAL A N 1
ATOM 600 C CA . VAL A 1 75 ? 4.592 -2.241 -4.528 1.00 86.50 75 VAL A CA 1
ATOM 601 C C . VAL A 1 75 ? 5.961 -2.735 -5.003 1.00 86.50 75 VAL A C 1
ATOM 603 O O . VAL A 1 75 ? 6.122 -3.931 -5.237 1.00 86.50 75 VAL A O 1
ATOM 606 N N . ALA A 1 76 ? 6.964 -1.859 -5.092 1.00 87.38 76 ALA A N 1
ATOM 607 C CA . ALA A 1 76 ? 8.318 -2.247 -5.485 1.00 87.38 76 ALA A CA 1
ATOM 608 C C . ALA A 1 76 ? 9.004 -3.196 -4.484 1.00 87.38 76 ALA A C 1
ATOM 610 O O . ALA A 1 76 ? 9.809 -4.030 -4.891 1.00 87.38 76 ALA A O 1
ATOM 611 N N . GLU A 1 77 ? 8.686 -3.096 -3.192 1.00 86.31 77 GLU A N 1
ATOM 612 C CA . GLU A 1 77 ? 9.203 -3.992 -2.150 1.00 86.31 77 GLU A CA 1
ATOM 613 C C . GLU A 1 77 ? 8.596 -5.405 -2.222 1.00 86.31 77 GLU A C 1
ATOM 615 O O . GLU A 1 77 ? 9.281 -6.380 -1.912 1.00 86.31 77 GLU A O 1
ATOM 620 N N . HIS A 1 78 ? 7.336 -5.535 -2.653 1.00 89.75 78 HIS A N 1
ATOM 621 C CA . HIS A 1 78 ? 6.585 -6.800 -2.588 1.00 89.75 78 HIS A CA 1
ATOM 622 C C . HIS A 1 78 ? 6.480 -7.530 -3.934 1.00 89.75 78 HIS A C 1
ATOM 624 O O . HIS A 1 78 ? 6.326 -8.754 -3.980 1.00 89.75 78 HIS A O 1
ATOM 630 N N . VAL A 1 79 ? 6.560 -6.809 -5.052 1.00 93.50 79 VAL A N 1
ATOM 631 C CA . VAL A 1 79 ? 6.317 -7.368 -6.384 1.00 93.50 79 VAL A CA 1
ATOM 632 C C . VAL A 1 79 ? 7.631 -7.584 -7.126 1.00 93.50 79 VAL A C 1
ATOM 634 O O . VAL A 1 79 ? 8.310 -6.650 -7.554 1.00 93.50 79 VAL A O 1
ATOM 637 N N . TYR A 1 80 ? 7.954 -8.856 -7.368 1.00 93.88 80 TYR A N 1
ATOM 638 C CA . TYR A 1 80 ? 9.052 -9.225 -8.260 1.00 93.88 80 TYR A CA 1
ATOM 639 C C . TYR A 1 80 ? 8.887 -8.579 -9.642 1.00 93.88 80 TYR A C 1
ATOM 641 O O . TYR A 1 80 ? 7.790 -8.583 -10.198 1.00 93.88 80 TYR A O 1
ATOM 649 N N . GLY A 1 81 ? 9.994 -8.101 -10.211 1.00 92.69 81 GLY A N 1
ATOM 650 C CA . GLY A 1 81 ? 10.025 -7.433 -11.515 1.00 92.69 81 GLY A CA 1
ATOM 651 C C . GLY A 1 81 ? 9.900 -5.913 -11.429 1.00 92.69 81 GLY A C 1
ATOM 652 O O . GLY A 1 81 ? 10.014 -5.241 -12.452 1.00 92.69 81 GLY A O 1
ATOM 653 N N . ILE A 1 82 ? 9.738 -5.358 -10.225 1.00 92.94 82 ILE A N 1
ATOM 654 C CA . ILE A 1 82 ? 9.741 -3.917 -9.963 1.00 92.94 82 ILE A CA 1
ATOM 655 C C . ILE A 1 82 ? 10.960 -3.576 -9.103 1.00 92.94 82 ILE A C 1
ATOM 657 O O . ILE A 1 82 ? 11.323 -4.324 -8.198 1.00 92.94 82 ILE A O 1
ATOM 661 N N . LYS A 1 83 ? 11.629 -2.463 -9.407 1.00 90.25 83 LYS A N 1
ATOM 662 C CA . LYS A 1 83 ? 12.753 -1.948 -8.616 1.00 90.25 83 LYS A CA 1
ATOM 663 C C . LYS A 1 83 ? 12.606 -0.459 -8.374 1.00 90.25 83 LYS A C 1
ATOM 665 O O . LYS A 1 83 ? 12.258 0.278 -9.287 1.00 90.25 83 LYS A O 1
ATOM 670 N N . LEU A 1 84 ? 12.952 -0.020 -7.169 1.00 87.25 84 LEU A N 1
ATOM 671 C CA . LEU A 1 84 ? 13.192 1.391 -6.895 1.00 87.25 84 LEU A CA 1
ATOM 672 C C . LEU A 1 84 ? 14.550 1.785 -7.472 1.00 87.25 84 LEU A C 1
ATOM 674 O O . LEU A 1 84 ? 15.572 1.209 -7.101 1.00 87.25 84 LEU A O 1
ATOM 678 N N . MET A 1 85 ? 14.553 2.749 -8.385 1.00 84.38 85 MET A N 1
ATOM 679 C CA . MET A 1 85 ? 15.756 3.235 -9.050 1.00 84.38 85 MET A CA 1
ATOM 680 C C . MET A 1 85 ? 15.933 4.728 -8.804 1.00 84.38 85 MET A C 1
ATOM 682 O O . MET A 1 85 ? 14.992 5.510 -8.952 1.00 84.38 85 MET A O 1
ATOM 686 N N . ALA A 1 86 ? 17.151 5.118 -8.442 1.00 81.00 86 ALA A N 1
ATOM 687 C CA . ALA A 1 86 ? 17.534 6.519 -8.341 1.00 81.00 86 ALA A CA 1
ATOM 688 C C . ALA A 1 86 ? 17.760 7.115 -9.740 1.00 81.00 86 ALA A C 1
ATOM 690 O O . ALA A 1 86 ? 18.158 6.410 -10.669 1.00 81.00 86 ALA A O 1
ATOM 691 N N . THR A 1 87 ? 17.520 8.416 -9.903 1.00 73.50 87 THR A N 1
ATOM 692 C CA . THR A 1 87 ? 17.583 9.103 -11.205 1.00 73.50 87 THR A CA 1
ATOM 693 C C . THR A 1 87 ? 18.909 8.891 -11.941 1.00 73.50 87 THR A C 1
ATOM 695 O O . THR A 1 87 ? 18.917 8.741 -13.159 1.00 73.50 87 THR A O 1
ATOM 698 N N . ASP A 1 88 ? 20.029 8.833 -11.222 1.00 74.44 88 ASP A N 1
ATOM 699 C CA . ASP A 1 88 ? 21.367 8.561 -11.759 1.00 74.44 88 ASP A CA 1
ATOM 700 C C . ASP A 1 88 ? 21.504 7.138 -12.325 1.00 74.44 88 ASP A C 1
ATOM 702 O O . ASP A 1 88 ? 22.029 6.955 -13.426 1.00 74.44 88 ASP A O 1
ATOM 706 N N . GLN A 1 89 ? 20.968 6.134 -11.628 1.00 75.25 89 GLN A N 1
ATOM 707 C CA . GLN A 1 89 ? 20.898 4.761 -12.124 1.00 75.25 89 GLN A CA 1
ATOM 708 C C . GLN A 1 89 ? 20.048 4.697 -13.384 1.00 75.25 89 GLN A C 1
ATOM 710 O O . GLN A 1 89 ? 20.441 4.049 -14.350 1.00 75.25 89 GLN A O 1
ATOM 715 N N . ILE A 1 90 ? 18.921 5.405 -13.416 1.00 72.44 90 ILE A N 1
ATOM 716 C CA . ILE A 1 90 ? 18.065 5.430 -14.598 1.00 72.44 90 ILE A CA 1
ATOM 717 C C . ILE A 1 90 ? 18.781 6.126 -15.777 1.00 72.44 90 ILE A C 1
ATOM 719 O O . ILE A 1 90 ? 18.790 5.595 -16.888 1.00 72.44 90 ILE A O 1
ATOM 723 N N . LEU A 1 91 ? 19.470 7.247 -15.532 1.00 71.38 91 LEU A N 1
ATOM 724 C CA . LEU A 1 91 ? 20.300 7.944 -16.525 1.00 71.38 91 LEU A CA 1
ATOM 725 C C . LEU A 1 91 ? 21.430 7.067 -17.080 1.00 71.38 91 LEU A C 1
ATOM 727 O O . LEU A 1 91 ? 21.800 7.223 -18.239 1.00 71.38 91 LEU A O 1
ATOM 731 N N . SER A 1 92 ? 21.974 6.146 -16.282 1.00 72.75 92 SER A N 1
ATOM 732 C CA . SER A 1 92 ? 23.032 5.227 -16.720 1.00 72.75 92 SER A CA 1
ATOM 733 C C . SER A 1 92 ? 22.542 4.131 -17.674 1.00 72.75 92 SER A C 1
ATOM 735 O O . SER A 1 92 ? 23.342 3.542 -18.397 1.00 72.75 92 SER A O 1
ATOM 737 N N . LEU A 1 93 ? 21.230 3.869 -17.715 1.00 70.00 93 LEU A N 1
ATOM 738 C CA . LEU A 1 93 ? 20.633 2.829 -18.561 1.00 70.00 93 LEU A CA 1
ATOM 739 C C . LEU A 1 93 ? 20.398 3.279 -20.009 1.00 70.00 93 LEU A C 1
ATOM 741 O O . LEU A 1 93 ? 19.965 2.468 -20.834 1.00 70.00 93 LEU A O 1
ATOM 745 N N . THR A 1 94 ? 20.661 4.549 -20.327 1.00 61.84 94 THR A N 1
ATOM 746 C CA . THR A 1 94 ? 20.472 5.103 -21.668 1.00 61.84 94 THR A CA 1
ATOM 747 C C . THR A 1 94 ? 21.555 6.114 -22.031 1.00 61.84 94 THR A C 1
ATOM 749 O O . THR A 1 94 ? 21.789 7.101 -21.341 1.00 61.84 94 THR A O 1
ATOM 752 N N . GLU A 1 95 ? 22.191 5.905 -23.181 1.00 59.78 95 GLU A N 1
ATOM 753 C CA . GLU A 1 95 ? 23.120 6.876 -23.772 1.00 59.78 95 GLU A CA 1
ATOM 754 C C . GLU A 1 95 ? 22.373 8.073 -24.393 1.00 59.78 95 GLU A C 1
ATOM 756 O O . GLU A 1 95 ? 22.960 9.123 -24.663 1.00 59.78 95 GLU A O 1
ATOM 761 N N . ASN A 1 96 ? 21.053 7.947 -24.584 1.00 60.62 96 ASN A N 1
ATOM 762 C CA . ASN A 1 96 ? 20.229 8.889 -25.328 1.00 60.62 96 ASN A CA 1
ATOM 763 C C . ASN A 1 96 ? 19.414 9.796 -24.387 1.00 60.62 96 ASN A C 1
ATOM 765 O O . ASN A 1 96 ? 18.210 9.629 -24.179 1.00 60.62 96 ASN A O 1
ATOM 769 N N . LYS A 1 97 ? 20.102 10.782 -23.797 1.00 61.34 97 LYS A N 1
ATOM 770 C CA . LYS A 1 97 ? 19.569 11.697 -22.763 1.00 61.34 97 LYS A CA 1
ATOM 771 C C . LYS A 1 97 ? 18.316 12.486 -23.185 1.00 61.34 97 LYS A C 1
ATOM 773 O O . LYS A 1 97 ? 17.560 12.931 -22.324 1.00 61.34 97 LYS A O 1
ATOM 778 N N . GLY A 1 98 ? 18.107 12.692 -24.489 1.00 60.09 98 GLY A N 1
ATOM 779 C CA . GLY A 1 98 ? 16.974 13.456 -25.027 1.00 60.09 98 GLY A CA 1
ATOM 780 C C . GLY A 1 98 ? 15.632 12.738 -24.872 1.00 60.09 98 GLY A C 1
ATOM 781 O O . GLY A 1 98 ? 14.697 13.304 -24.306 1.00 60.09 98 GLY A O 1
ATOM 782 N N . ASP A 1 99 ? 15.564 11.480 -25.312 1.00 60.28 99 ASP A N 1
ATOM 783 C CA . ASP A 1 99 ? 14.358 10.645 -25.205 1.00 60.28 99 ASP A CA 1
ATOM 784 C C . ASP A 1 99 ? 14.036 10.315 -23.742 1.00 60.28 99 ASP A C 1
ATOM 786 O O . ASP A 1 99 ? 12.880 10.355 -23.319 1.00 60.28 99 ASP A O 1
ATOM 790 N N . PHE A 1 100 ? 15.079 10.135 -22.933 1.00 63.56 100 PHE A N 1
ATOM 791 C CA . PHE A 1 100 ? 14.964 9.849 -21.511 1.00 63.56 100 PHE A CA 1
ATOM 792 C C . PHE A 1 100 ? 14.268 10.955 -20.705 1.00 63.56 100 PHE A C 1
ATOM 794 O O . PHE A 1 100 ? 13.358 10.692 -19.919 1.00 63.56 100 PHE A O 1
ATOM 801 N N . ASN A 1 101 ? 14.650 12.217 -20.931 1.00 62.75 101 ASN A N 1
ATOM 802 C CA . ASN A 1 101 ? 14.029 13.361 -20.257 1.00 62.75 101 ASN A CA 1
ATOM 803 C C . ASN A 1 101 ? 12.538 13.499 -20.591 1.00 62.75 101 ASN A C 1
ATOM 805 O O . ASN A 1 101 ? 11.777 14.059 -19.801 1.00 62.75 101 ASN A O 1
ATOM 809 N N . LYS A 1 102 ? 12.113 13.011 -21.760 1.00 64.88 102 LYS A N 1
ATOM 810 C CA . LYS A 1 102 ? 10.700 12.961 -22.133 1.00 64.88 102 LYS A CA 1
ATOM 811 C C . LYS A 1 102 ? 9.984 11.837 -21.384 1.00 64.88 102 LYS A C 1
ATOM 813 O O . LYS A 1 102 ? 8.943 12.099 -20.790 1.00 64.88 102 LYS A O 1
ATOM 818 N N . SER A 1 103 ? 10.569 10.640 -21.343 1.00 63.81 103 SER A N 1
ATOM 819 C CA . SER A 1 103 ? 10.025 9.497 -20.600 1.00 63.81 103 SER A CA 1
ATOM 820 C C . SER A 1 103 ? 9.871 9.794 -19.098 1.00 63.81 103 SER A C 1
ATOM 822 O O . SER A 1 103 ? 8.822 9.501 -18.534 1.00 63.81 103 SER A O 1
ATOM 824 N N . LEU A 1 104 ? 10.845 10.460 -18.461 1.00 64.81 104 LEU A N 1
ATOM 825 C CA . LEU A 1 104 ? 10.753 10.873 -17.049 1.00 64.81 104 LEU A CA 1
ATOM 826 C C . LEU A 1 104 ? 9.625 11.876 -16.778 1.00 64.81 104 LEU A C 1
ATOM 828 O O . LEU A 1 104 ? 8.936 11.771 -15.765 1.00 64.81 104 LEU A O 1
ATOM 832 N N . LYS A 1 105 ? 9.421 12.846 -17.678 1.00 63.75 105 LYS A N 1
ATOM 833 C CA . LYS A 1 105 ? 8.327 13.822 -17.552 1.00 63.75 105 LYS A CA 1
ATOM 834 C C . LYS A 1 105 ? 6.950 13.170 -17.661 1.00 63.75 105 LYS A C 1
ATOM 836 O O . LYS A 1 105 ? 6.018 13.641 -17.026 1.00 63.75 105 LYS A O 1
ATOM 841 N N . GLU A 1 106 ? 6.823 12.105 -18.451 1.00 65.25 106 GLU A N 1
ATOM 842 C CA . GLU A 1 106 ? 5.575 11.338 -18.579 1.00 65.25 106 GLU A CA 1
ATOM 843 C C . GLU A 1 106 ? 5.283 10.461 -17.352 1.00 65.25 106 GLU A C 1
ATOM 845 O O . GLU A 1 106 ? 4.128 10.112 -17.102 1.00 65.25 106 GLU A O 1
ATOM 850 N N . MET A 1 107 ? 6.322 10.117 -16.588 1.00 61.03 107 MET A N 1
ATOM 851 C CA . MET A 1 107 ? 6.249 9.280 -15.390 1.00 61.03 107 MET A CA 1
ATOM 852 C C . MET A 1 107 ? 5.803 10.052 -14.132 1.00 61.03 107 MET A C 1
ATOM 854 O O . MET A 1 107 ? 5.758 9.467 -13.055 1.00 61.03 107 MET A O 1
ATOM 858 N N . ASP A 1 108 ? 5.498 11.353 -14.254 1.00 56.25 108 ASP A N 1
ATOM 859 C CA . ASP A 1 108 ? 5.222 12.285 -13.144 1.00 56.25 108 ASP A CA 1
ATOM 860 C C . ASP A 1 108 ? 6.278 12.249 -12.034 1.00 56.25 108 ASP A C 1
ATOM 862 O O . ASP A 1 108 ? 5.981 12.408 -10.851 1.00 56.25 108 ASP A O 1
ATOM 866 N N . ALA A 1 109 ? 7.547 12.079 -12.410 1.00 52.38 109 ALA A N 1
ATOM 867 C CA . ALA A 1 109 ? 8.682 12.144 -11.494 1.00 52.38 109 ALA A CA 1
ATOM 868 C C . ALA A 1 109 ? 8.990 13.602 -11.086 1.00 52.38 109 ALA A C 1
ATOM 870 O O . ALA A 1 109 ? 10.112 14.082 -11.237 1.00 52.38 109 ALA A O 1
ATOM 871 N N . SER A 1 110 ? 7.987 14.357 -10.625 1.00 38.53 110 SER A N 1
ATOM 872 C CA . SER A 1 110 ? 8.149 15.768 -10.248 1.00 38.53 110 SER A CA 1
ATOM 873 C C . SER A 1 110 ? 8.987 15.963 -8.986 1.00 38.53 110 SER A C 1
ATOM 875 O O . SER A 1 110 ? 9.409 17.085 -8.716 1.00 38.53 110 SER A O 1
ATOM 877 N N . ASP A 1 111 ? 9.264 14.893 -8.239 1.00 42.94 111 ASP A N 1
ATOM 878 C CA . ASP A 1 111 ? 10.118 14.940 -7.061 1.00 42.94 111 ASP A CA 1
ATOM 879 C C . ASP A 1 111 ? 11.430 14.186 -7.324 1.00 42.94 111 ASP A C 1
ATOM 881 O O . ASP A 1 111 ? 11.569 12.992 -7.065 1.00 42.94 111 ASP A O 1
ATOM 885 N N . ASN A 1 112 ? 12.421 14.908 -7.860 1.00 43.00 112 ASN A N 1
ATOM 886 C CA . ASN A 1 112 ? 13.786 14.425 -8.146 1.00 43.00 112 ASN A CA 1
ATOM 887 C C . ASN A 1 112 ? 14.546 13.894 -6.907 1.00 43.00 112 ASN A C 1
ATOM 889 O O . ASN A 1 112 ? 15.719 13.536 -7.014 1.00 43.00 112 ASN A O 1
ATOM 893 N N . SER A 1 113 ? 13.913 13.895 -5.733 1.00 44.38 113 SER A N 1
ATOM 894 C CA . SER A 1 113 ? 14.456 13.442 -4.455 1.00 44.38 113 SER A CA 1
ATOM 895 C C . SER A 1 113 ? 14.136 11.975 -4.130 1.00 44.38 113 SER A C 1
ATOM 897 O O . SER A 1 113 ? 14.742 11.427 -3.208 1.00 44.38 113 SER A O 1
ATOM 899 N N . MET A 1 114 ? 13.229 11.322 -4.872 1.00 61.31 114 MET A N 1
ATOM 900 C CA . MET A 1 114 ? 12.708 9.997 -4.517 1.00 61.31 114 MET A CA 1
ATOM 901 C C . MET A 1 114 ? 12.990 8.943 -5.596 1.00 61.31 114 MET A C 1
ATOM 903 O O . MET A 1 114 ? 12.858 9.193 -6.794 1.00 61.31 114 MET A O 1
ATOM 907 N N . ASN A 1 115 ? 13.378 7.737 -5.166 1.00 74.94 115 ASN A N 1
ATOM 908 C CA . ASN A 1 115 ? 13.569 6.611 -6.077 1.00 74.94 115 ASN A CA 1
ATOM 909 C C . ASN A 1 115 ? 12.253 6.291 -6.793 1.00 74.94 115 ASN A C 1
ATOM 911 O O . ASN A 1 115 ? 11.208 6.158 -6.156 1.00 74.94 115 ASN A O 1
ATOM 915 N N . SER A 1 116 ? 12.314 6.126 -8.109 1.00 82.31 116 SER A N 1
ATOM 916 C CA . SER A 1 116 ? 11.144 5.805 -8.919 1.00 82.31 116 SER A CA 1
ATOM 917 C C . SER A 1 116 ? 10.952 4.294 -9.036 1.00 82.31 116 SER A C 1
ATOM 919 O O . SER A 1 116 ? 11.941 3.579 -9.223 1.00 82.31 116 SER A O 1
ATOM 921 N N . PRO A 1 117 ? 9.713 3.777 -8.964 1.00 88.81 117 PRO A N 1
ATOM 922 C CA . PRO A 1 117 ? 9.453 2.375 -9.255 1.00 88.81 117 PRO A CA 1
ATOM 923 C C . PRO A 1 117 ? 9.600 2.150 -10.762 1.00 88.81 117 PRO A C 1
ATOM 925 O O . PRO A 1 117 ? 8.924 2.790 -11.550 1.00 88.81 117 PRO A O 1
ATOM 928 N N . ILE A 1 118 ? 10.460 1.235 -11.187 1.00 91.31 118 ILE A N 1
ATOM 929 C CA . ILE A 1 118 ? 10.619 0.875 -12.597 1.00 91.31 118 ILE A CA 1
ATOM 930 C C . ILE A 1 118 ? 10.340 -0.612 -12.750 1.00 91.31 118 ILE A C 1
ATOM 932 O O . ILE A 1 118 ? 10.896 -1.440 -12.024 1.00 91.31 118 ILE A O 1
ATOM 936 N N . CYS A 1 119 ? 9.498 -0.963 -13.719 1.00 94.62 119 CYS A N 1
ATOM 937 C CA . CYS A 1 119 ? 9.305 -2.351 -14.103 1.00 94.62 119 CYS A CA 1
ATOM 938 C C . CYS A 1 119 ? 10.470 -2.805 -14.996 1.00 94.62 119 CYS A C 1
ATOM 940 O O . CYS A 1 119 ? 10.660 -2.290 -16.102 1.00 94.62 119 CYS A O 1
ATOM 942 N N . VAL A 1 120 ? 11.268 -3.744 -14.484 1.00 94.50 120 VAL A N 1
ATOM 943 C CA . VAL A 1 120 ? 12.514 -4.246 -15.089 1.00 94.50 120 VAL A CA 1
ATOM 944 C C . VAL A 1 120 ? 12.420 -5.701 -15.553 1.00 94.50 120 VAL A C 1
ATOM 946 O O . VAL A 1 120 ? 13.329 -6.175 -16.227 1.00 94.50 120 VAL A O 1
ATOM 949 N N . ASP A 1 121 ? 11.351 -6.408 -15.182 1.00 96.50 121 ASP A N 1
ATOM 950 C CA . ASP A 1 121 ? 11.053 -7.785 -15.591 1.00 96.50 121 ASP A CA 1
ATOM 951 C C . ASP A 1 121 ? 9.532 -8.025 -15.546 1.00 96.50 121 ASP A C 1
ATOM 953 O O . ASP A 1 121 ? 8.784 -7.193 -15.019 1.00 96.50 121 ASP A O 1
ATOM 957 N N . ARG A 1 122 ? 9.052 -9.145 -16.098 1.00 97.19 122 ARG A N 1
ATOM 958 C CA . ARG A 1 122 ? 7.635 -9.513 -16.021 1.00 97.19 122 ARG A CA 1
ATOM 959 C C . ARG A 1 122 ? 7.222 -9.651 -14.561 1.00 97.19 122 ARG A C 1
ATOM 961 O O . ARG A 1 122 ? 7.868 -10.352 -13.778 1.00 97.19 122 ARG A O 1
ATOM 968 N N . ILE A 1 123 ? 6.135 -8.975 -14.194 1.00 97.19 123 ILE A N 1
ATOM 969 C CA . ILE A 1 123 ? 5.738 -8.884 -12.794 1.00 97.19 123 ILE A CA 1
ATOM 970 C C . ILE A 1 123 ? 5.044 -10.168 -12.362 1.00 97.19 123 ILE A C 1
ATOM 972 O O . ILE A 1 123 ? 4.244 -10.753 -13.097 1.00 97.19 123 ILE A O 1
ATOM 976 N N . LYS A 1 124 ? 5.316 -10.611 -11.135 1.00 95.94 124 LYS A N 1
ATOM 977 C CA . LYS A 1 124 ? 4.534 -11.703 -10.551 1.00 95.94 124 LYS A CA 1
ATOM 978 C C . LYS A 1 124 ? 3.191 -11.161 -10.083 1.00 95.94 124 LYS A C 1
ATOM 980 O O . LYS A 1 124 ? 3.126 -10.341 -9.180 1.00 95.94 124 LYS A O 1
ATOM 985 N N . THR A 1 125 ? 2.113 -11.665 -10.676 1.00 96.44 125 THR A N 1
ATOM 986 C CA . THR A 1 125 ? 0.748 -11.208 -10.372 1.00 96.44 125 THR A CA 1
ATOM 987 C C . THR A 1 125 ? 0.119 -11.904 -9.167 1.00 96.44 125 THR A C 1
ATOM 989 O O . THR A 1 125 ? -0.997 -11.576 -8.782 1.00 96.44 125 THR A O 1
ATOM 992 N N . ASP A 1 126 ? 0.771 -12.929 -8.621 1.00 94.25 126 ASP A N 1
ATOM 993 C CA . ASP A 1 126 ? 0.274 -13.692 -7.473 1.00 94.25 126 ASP A CA 1
ATOM 994 C C . ASP A 1 126 ? 1.198 -13.523 -6.266 1.00 94.25 126 ASP A C 1
ATOM 996 O O . ASP A 1 126 ? 1.728 -14.480 -5.712 1.00 94.25 126 ASP A O 1
ATOM 1000 N N . VAL A 1 127 ? 1.456 -12.261 -5.926 1.00 92.25 127 VAL A N 1
ATOM 1001 C CA . VAL A 1 127 ? 2.141 -11.867 -4.693 1.00 92.25 127 VAL A CA 1
ATOM 1002 C C . VAL A 1 127 ? 1.148 -11.222 -3.742 1.00 92.25 127 VAL A C 1
ATOM 1004 O O . VAL A 1 127 ? 0.130 -10.685 -4.175 1.00 92.25 127 VAL A O 1
ATOM 1007 N N . GLU A 1 128 ? 1.453 -11.287 -2.457 1.00 92.69 128 GLU A N 1
ATOM 1008 C CA . GLU A 1 128 ? 0.684 -10.655 -1.394 1.00 92.69 128 GLU A CA 1
ATOM 1009 C C . GLU A 1 128 ? 1.168 -9.218 -1.195 1.00 92.69 128 GLU A C 1
ATOM 1011 O O . GLU A 1 128 ? 2.374 -8.992 -1.096 1.00 92.69 128 GLU A O 1
ATOM 1016 N N . LEU A 1 129 ? 0.237 -8.261 -1.154 1.00 92.38 129 LEU A N 1
ATOM 1017 C CA . LEU A 1 129 ? 0.554 -6.867 -0.848 1.00 92.38 129 LEU A CA 1
ATOM 1018 C C . LEU A 1 129 ? 0.197 -6.590 0.611 1.00 92.38 129 LEU A C 1
ATOM 1020 O O . LEU A 1 129 ? 1.058 -6.649 1.477 1.00 92.38 129 LEU A O 1
ATOM 1024 N N . ASP A 1 130 ? -1.083 -6.434 0.932 1.00 92.19 130 ASP A N 1
ATOM 1025 C CA . ASP A 1 130 ? -1.522 -5.777 2.170 1.00 92.19 130 ASP A CA 1
ATOM 1026 C C . ASP A 1 130 ? -1.833 -6.757 3.316 1.00 92.19 130 ASP A C 1
ATOM 1028 O O . ASP A 1 130 ? -2.537 -6.444 4.283 1.00 92.19 130 ASP A O 1
ATOM 1032 N N . ILE A 1 131 ? -1.337 -7.988 3.221 1.00 92.81 131 ILE A N 1
ATOM 1033 C CA . ILE A 1 131 ? -1.713 -9.078 4.127 1.00 92.81 131 ILE A CA 1
ATOM 1034 C C . ILE A 1 131 ? -1.292 -8.799 5.569 1.00 92.81 131 ILE A C 1
ATOM 1036 O O . ILE A 1 131 ? -2.049 -9.082 6.502 1.00 92.81 131 ILE A O 1
ATOM 1040 N N . ASP A 1 132 ? -0.103 -8.240 5.776 1.00 92.62 132 ASP A N 1
ATOM 1041 C CA . ASP A 1 132 ? 0.386 -7.953 7.124 1.00 92.62 132 ASP A CA 1
ATOM 1042 C C . ASP A 1 132 ? -0.411 -6.837 7.797 1.00 92.62 132 ASP A C 1
ATOM 1044 O O . ASP A 1 132 ? -0.692 -6.913 8.994 1.00 92.62 132 ASP A O 1
ATOM 1048 N N . GLU A 1 133 ? -0.893 -5.868 7.025 1.00 94.38 133 GLU A N 1
ATOM 1049 C CA . GLU A 1 133 ? -1.793 -4.832 7.520 1.00 94.38 133 GLU A CA 1
ATOM 1050 C C . GLU A 1 133 ? -3.134 -5.414 7.972 1.00 94.38 133 GLU A C 1
ATOM 1052 O O . GLU A 1 133 ? -3.596 -5.133 9.082 1.00 94.38 133 GLU A O 1
ATOM 1057 N N . VAL A 1 134 ? -3.712 -6.319 7.179 1.00 96.75 134 VAL A N 1
ATOM 1058 C CA . VAL A 1 134 ? -4.926 -7.047 7.569 1.00 96.75 134 VAL A CA 1
ATOM 1059 C C . VAL A 1 134 ? -4.695 -7.862 8.843 1.00 96.75 134 VAL A C 1
ATOM 1061 O O . VAL A 1 134 ? -5.534 -7.845 9.748 1.00 96.75 134 VAL A O 1
ATOM 1064 N N . LYS A 1 135 ? -3.555 -8.557 8.962 1.00 96.25 135 LYS A N 1
ATOM 1065 C CA . LYS A 1 135 ? -3.201 -9.304 10.184 1.00 96.25 135 LYS A CA 1
ATOM 1066 C C . LYS A 1 135 ? -3.116 -8.384 11.401 1.00 96.25 135 LYS A C 1
ATOM 1068 O O . LYS A 1 135 ? -3.522 -8.804 12.483 1.00 96.25 135 LYS A O 1
ATOM 1073 N N . MET A 1 136 ? -2.594 -7.164 11.255 1.00 96.81 136 MET A N 1
ATOM 1074 C CA . MET A 1 136 ? -2.548 -6.191 12.349 1.00 96.81 136 MET A CA 1
ATOM 1075 C C . MET A 1 136 ? -3.955 -5.769 12.768 1.00 96.81 136 MET A C 1
ATOM 1077 O O . MET A 1 136 ? -4.285 -5.920 13.943 1.00 96.81 136 MET A O 1
ATOM 1081 N N . ILE A 1 137 ? -4.801 -5.329 11.830 1.00 97.38 137 ILE A N 1
ATOM 1082 C CA . ILE A 1 137 ? -6.179 -4.894 12.128 1.00 97.38 137 ILE A CA 1
ATOM 1083 C C . ILE A 1 137 ? -6.943 -5.996 12.874 1.00 97.38 137 ILE A C 1
ATOM 1085 O O . ILE A 1 137 ? -7.503 -5.739 13.938 1.00 97.38 137 ILE A O 1
ATOM 1089 N N . LYS A 1 138 ? -6.886 -7.241 12.383 1.00 97.44 138 LYS A N 1
ATOM 1090 C CA . LYS A 1 138 ? -7.597 -8.389 12.983 1.00 97.44 138 LYS A CA 1
ATOM 1091 C C . LYS A 1 138 ? -7.072 -8.802 14.362 1.00 97.44 138 LYS A C 1
ATOM 1093 O O . LYS A 1 138 ? -7.750 -9.534 15.071 1.00 97.44 138 LYS A O 1
ATOM 1098 N N . LYS A 1 139 ? -5.864 -8.374 14.748 1.00 97.94 139 LYS A N 1
ATOM 1099 C CA . LYS A 1 139 ? -5.346 -8.533 16.120 1.00 97.94 139 LYS A CA 1
ATOM 1100 C C . LYS A 1 139 ? -5.820 -7.424 17.061 1.00 97.94 139 LYS A C 1
ATOM 1102 O O . LYS A 1 139 ? -5.662 -7.565 18.271 1.00 97.94 139 LYS A O 1
ATOM 1107 N N . ILE A 1 140 ? -6.310 -6.308 16.521 1.00 98.25 140 ILE A N 1
ATOM 1108 C CA . ILE A 1 140 ? -6.667 -5.111 17.285 1.00 98.25 140 ILE A CA 1
ATOM 1109 C C . ILE A 1 140 ? -8.180 -5.031 17.511 1.00 98.25 140 ILE A C 1
ATOM 1111 O O . ILE A 1 140 ? -8.587 -4.697 18.620 1.00 98.25 140 ILE A O 1
ATOM 1115 N N . THR A 1 141 ? -8.992 -5.332 16.493 1.00 97.38 141 THR A N 1
ATOM 1116 C CA . THR A 1 141 ? -10.446 -5.115 16.525 1.00 97.38 141 THR A CA 1
ATOM 1117 C C . THR A 1 141 ? -11.231 -6.156 15.721 1.00 97.38 141 THR A C 1
ATOM 1119 O O . THR A 1 141 ? -10.703 -6.767 14.790 1.00 97.38 141 THR A O 1
ATOM 1122 N N . ASP A 1 142 ? -12.514 -6.297 16.064 1.00 95.94 142 ASP A N 1
ATOM 1123 C CA . ASP A 1 142 ? -13.525 -7.064 15.321 1.00 95.94 142 ASP A CA 1
ATOM 1124 C C . ASP A 1 142 ? -14.416 -6.169 14.431 1.00 95.94 142 ASP A C 1
ATOM 1126 O O . ASP A 1 142 ? -15.321 -6.663 13.749 1.00 95.94 142 ASP A O 1
ATOM 1130 N N . SER A 1 143 ? -14.189 -4.850 14.440 1.00 95.94 143 SER A N 1
ATOM 1131 C CA . SER A 1 143 ? -14.906 -3.889 13.599 1.00 95.94 143 SER A CA 1
ATOM 1132 C C . SER A 1 143 ? -14.721 -4.171 12.105 1.00 95.94 143 SER A C 1
ATOM 1134 O O . SER A 1 143 ? -13.729 -4.756 11.659 1.00 95.94 143 SER A O 1
ATOM 1136 N N . ASP A 1 144 ? -15.683 -3.721 11.294 1.00 97.06 144 ASP A N 1
ATOM 1137 C CA . ASP A 1 144 ? -15.509 -3.740 9.843 1.00 97.06 144 ASP A CA 1
ATOM 1138 C C . ASP A 1 144 ? -14.344 -2.830 9.456 1.00 97.06 144 ASP A C 1
ATOM 1140 O O . ASP A 1 144 ? -14.214 -1.726 9.980 1.00 97.06 144 ASP A O 1
ATOM 1144 N N . PHE A 1 145 ? -13.539 -3.257 8.486 1.00 97.81 145 PHE A N 1
ATOM 1145 C CA . PHE A 1 145 ? -12.391 -2.488 8.026 1.00 97.81 145 PHE A CA 1
ATOM 1146 C C . PHE A 1 145 ? -12.376 -2.309 6.510 1.00 97.81 145 PHE A C 1
ATOM 1148 O O . PHE A 1 145 ? -12.957 -3.096 5.745 1.00 97.81 145 PHE A O 1
ATOM 1155 N N . LYS A 1 146 ? -11.686 -1.249 6.093 1.00 97.69 146 LYS A N 1
ATOM 1156 C CA . LYS A 1 146 ? -11.431 -0.883 4.705 1.00 97.69 146 LYS A CA 1
ATOM 1157 C C . LYS A 1 146 ? -9.951 -1.047 4.380 1.00 97.69 146 LYS A C 1
ATOM 1159 O O . LYS A 1 146 ? -9.108 -0.659 5.181 1.00 97.69 146 LYS A O 1
ATOM 1164 N N . MET A 1 147 ? -9.670 -1.541 3.177 1.00 97.44 147 MET A N 1
ATOM 1165 C CA . MET A 1 147 ? -8.326 -1.563 2.599 1.00 97.44 147 MET A CA 1
ATOM 1166 C C . MET A 1 147 ? -8.239 -0.613 1.410 1.00 97.44 147 MET A C 1
ATOM 1168 O O . MET A 1 147 ? -9.215 -0.442 0.673 1.00 97.44 147 MET A O 1
ATOM 1172 N N . THR A 1 148 ? -7.077 0.001 1.233 1.00 96.00 148 THR A N 1
ATOM 1173 C CA . THR A 1 148 ? -6.797 0.964 0.169 1.00 96.00 148 THR A CA 1
ATOM 1174 C C . THR A 1 148 ? -5.735 0.384 -0.763 1.00 96.00 148 THR A C 1
ATOM 1176 O O . THR A 1 148 ? -4.739 -0.176 -0.313 1.00 96.00 148 THR A O 1
ATOM 1179 N N . LEU A 1 149 ? -5.968 0.459 -2.070 1.00 95.69 149 LEU A N 1
ATOM 1180 C CA . LEU A 1 149 ? -5.049 -0.011 -3.102 1.00 95.69 149 LEU A CA 1
ATOM 1181 C C . LEU A 1 149 ? -4.830 1.107 -4.122 1.00 95.69 149 LEU A C 1
ATOM 1183 O O . LEU A 1 149 ? -5.772 1.842 -4.425 1.00 95.69 149 LEU A O 1
ATOM 1187 N N . PRO A 1 150 ? -3.634 1.219 -4.718 1.00 93.62 150 PRO A N 1
ATOM 1188 C CA . PRO A 1 150 ? -3.441 2.111 -5.847 1.00 93.62 150 PRO A CA 1
ATOM 1189 C C . PRO A 1 150 ? -4.198 1.566 -7.062 1.00 93.62 150 PRO A C 1
ATOM 1191 O O . PRO A 1 150 ? -4.425 0.360 -7.207 1.00 93.62 150 PRO A O 1
ATOM 1194 N N . SER A 1 151 ? -4.582 2.451 -7.969 1.00 94.00 151 SER A N 1
ATOM 1195 C CA . SER A 1 151 ? -5.232 2.049 -9.207 1.00 94.00 151 SER A CA 1
ATOM 1196 C C . SER A 1 151 ? -4.280 1.364 -10.197 1.00 94.00 151 SER A C 1
ATOM 1198 O O . SER A 1 151 ? -3.064 1.599 -10.197 1.00 94.00 151 SER A O 1
ATOM 1200 N N . PRO A 1 152 ? -4.828 0.554 -11.124 1.00 94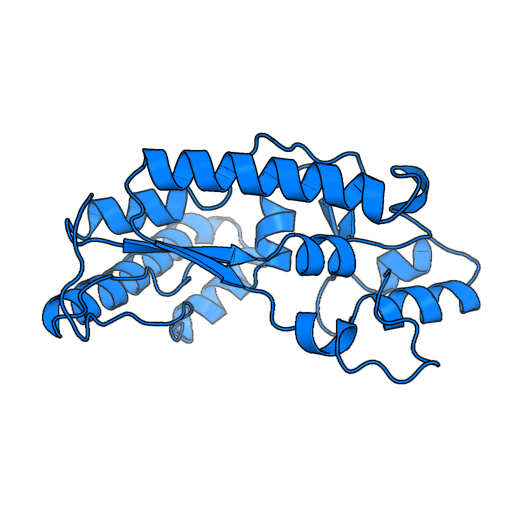.44 152 PRO A N 1
ATOM 1201 C CA . PRO A 1 152 ? -4.022 -0.043 -12.178 1.00 94.44 152 PRO A CA 1
ATOM 1202 C C . PRO A 1 152 ? -3.362 0.993 -13.092 1.00 94.44 152 PRO A C 1
ATOM 1204 O O . PRO A 1 152 ? -2.243 0.774 -13.553 1.00 94.44 152 PRO A O 1
ATOM 1207 N N . TYR A 1 153 ? -4.046 2.105 -13.379 1.00 91.81 153 TYR A N 1
ATOM 1208 C CA . TYR A 1 153 ? -3.532 3.126 -14.288 1.00 91.81 153 TYR A CA 1
ATOM 1209 C C . TYR A 1 153 ? -2.379 3.910 -13.656 1.00 91.81 153 TYR A C 1
ATOM 1211 O O . TYR A 1 153 ? -1.324 3.991 -14.287 1.00 91.81 153 TYR A O 1
ATOM 1219 N N . LEU A 1 154 ? -2.525 4.368 -12.406 1.00 89.94 154 LEU A N 1
ATOM 1220 C CA . LEU A 1 154 ? -1.443 4.982 -11.633 1.00 89.94 154 LEU A CA 1
ATOM 1221 C C . LEU A 1 154 ? -0.203 4.087 -11.617 1.00 89.94 154 LEU A C 1
ATOM 1223 O O . LEU A 1 154 ? 0.858 4.513 -12.062 1.00 89.94 154 LEU A O 1
ATOM 1227 N N . LEU A 1 155 ? -0.345 2.825 -11.194 1.00 92.31 155 LEU A N 1
ATOM 1228 C CA . LEU A 1 155 ? 0.781 1.890 -11.158 1.00 92.31 155 LEU A CA 1
ATOM 1229 C C . LEU A 1 155 ? 1.428 1.724 -12.533 1.00 92.31 155 LEU A C 1
ATOM 1231 O O . LEU A 1 155 ? 2.642 1.840 -12.671 1.00 92.31 155 LEU A O 1
ATOM 1235 N N . THR A 1 156 ? 0.628 1.472 -13.568 1.00 93.00 156 THR A N 1
ATOM 1236 C CA . THR A 1 156 ? 1.151 1.263 -14.925 1.00 93.00 156 THR A CA 1
ATOM 1237 C C . THR A 1 156 ? 1.902 2.493 -15.429 1.00 93.00 156 THR A C 1
ATOM 1239 O O . THR A 1 156 ? 2.971 2.346 -16.020 1.00 93.00 156 THR A O 1
ATOM 1242 N N . ARG A 1 157 ? 1.372 3.700 -15.188 1.00 88.31 157 ARG A N 1
ATOM 1243 C CA . ARG A 1 157 ? 2.016 4.963 -15.573 1.00 88.31 157 ARG A CA 1
ATOM 1244 C C . ARG A 1 157 ? 3.337 5.146 -14.837 1.00 88.31 157 ARG A C 1
ATOM 1246 O O . ARG A 1 157 ? 4.351 5.383 -15.485 1.00 88.31 157 ARG A O 1
ATOM 1253 N N . SER A 1 158 ? 3.321 5.003 -13.514 1.00 87.06 158 SER A N 1
ATOM 1254 C CA . SER A 1 158 ? 4.479 5.258 -12.656 1.00 87.06 158 SER A CA 1
ATOM 1255 C C . SER A 1 158 ? 5.611 4.258 -12.867 1.00 87.06 158 SER A C 1
ATOM 1257 O O . SER A 1 158 ? 6.765 4.618 -12.687 1.00 87.06 158 SER A O 1
ATOM 1259 N N . MET A 1 159 ? 5.299 3.020 -13.262 1.00 91.06 159 MET A N 1
ATOM 1260 C CA . MET A 1 159 ? 6.294 1.960 -13.459 1.00 91.06 159 MET A CA 1
ATOM 1261 C C . MET A 1 159 ? 6.878 1.900 -14.870 1.00 91.06 159 MET A C 1
ATOM 1263 O O . MET A 1 159 ? 7.827 1.144 -15.105 1.00 91.06 159 MET A O 1
ATOM 1267 N N . TRP A 1 160 ? 6.285 2.625 -15.823 1.00 90.50 160 TRP A N 1
ATOM 1268 C CA . TRP A 1 160 ? 6.658 2.529 -17.225 1.00 90.50 160 TRP A CA 1
ATOM 1269 C C . TRP A 1 160 ? 7.797 3.473 -17.581 1.00 90.50 160 TRP A C 1
ATOM 1271 O O . TRP A 1 160 ? 7.607 4.683 -17.716 1.00 90.50 160 TRP A O 1
ATOM 1281 N N . LEU A 1 161 ? 8.938 2.884 -17.922 1.00 88.94 161 LEU A N 1
ATOM 1282 C CA . LEU A 1 161 ? 10.038 3.590 -18.559 1.00 88.94 161 LEU A CA 1
ATOM 1283 C C . LEU A 1 161 ? 10.401 2.902 -19.870 1.00 88.94 161 LEU A C 1
ATOM 1285 O O . LEU A 1 161 ? 10.840 1.754 -19.874 1.00 88.94 161 LEU A O 1
ATOM 1289 N N . LYS A 1 162 ? 10.227 3.589 -21.002 1.00 86.75 162 LYS A N 1
ATOM 1290 C CA . LYS A 1 162 ? 10.342 2.981 -22.338 1.00 86.75 162 LYS A CA 1
ATOM 1291 C C . LYS A 1 162 ? 11.690 2.283 -22.557 1.00 86.75 162 LYS A C 1
ATOM 1293 O O . LYS A 1 162 ? 11.733 1.196 -23.122 1.00 86.75 162 LYS A O 1
ATOM 1298 N N . GLU A 1 163 ? 12.775 2.882 -22.090 1.00 85.31 163 GLU A N 1
ATOM 1299 C CA . GLU A 1 163 ? 14.154 2.417 -22.265 1.00 85.31 163 GLU A CA 1
ATOM 1300 C C . GLU A 1 163 ? 14.469 1.143 -21.457 1.00 85.31 163 GLU A C 1
ATOM 1302 O O . GLU A 1 163 ? 15.445 0.439 -21.745 1.00 85.31 163 GLU A O 1
ATOM 1307 N N . VAL A 1 164 ? 13.648 0.841 -20.449 1.00 88.00 164 VAL A N 1
ATOM 1308 C CA . VAL A 1 164 ? 13.840 -0.276 -19.517 1.00 88.00 164 VAL A CA 1
ATOM 1309 C C . VAL A 1 164 ? 12.684 -1.259 -19.634 1.00 88.00 164 VAL A C 1
ATOM 1311 O O . VAL A 1 164 ? 12.864 -2.370 -20.123 1.00 88.00 164 VAL A O 1
ATOM 1314 N N . THR A 1 165 ? 11.480 -0.823 -19.283 1.00 92.31 165 THR A N 1
ATOM 1315 C CA . THR A 1 165 ? 10.248 -1.610 -19.342 1.00 92.31 165 THR A CA 1
ATOM 1316 C C . THR A 1 165 ? 9.889 -2.020 -20.767 1.00 92.31 165 THR A C 1
ATOM 1318 O O . THR A 1 165 ? 9.400 -3.127 -20.972 1.00 92.31 165 THR A O 1
ATOM 1321 N N . GLY A 1 166 ? 10.207 -1.192 -21.771 1.00 92.31 166 GLY A N 1
ATOM 1322 C CA . GLY A 1 166 ? 9.981 -1.516 -23.186 1.00 92.31 166 GLY A CA 1
ATOM 1323 C C . GLY A 1 166 ? 10.828 -2.679 -23.722 1.00 92.31 166 GLY A C 1
ATOM 1324 O O . GLY A 1 166 ? 10.580 -3.157 -24.824 1.00 92.31 166 GLY A O 1
ATOM 1325 N N . LYS A 1 167 ? 11.825 -3.153 -22.959 1.00 93.69 167 LYS A N 1
ATOM 1326 C CA . LYS A 1 167 ? 12.582 -4.383 -23.264 1.00 93.69 167 LYS A CA 1
ATOM 1327 C C . LYS A 1 167 ? 11.864 -5.652 -22.785 1.00 93.69 167 LYS A C 1
ATOM 1329 O O . LYS A 1 167 ? 12.255 -6.747 -23.171 1.00 93.69 167 LYS A O 1
ATOM 1334 N N . VAL A 1 168 ? 10.854 -5.500 -21.928 1.00 96.00 168 VAL A N 1
ATOM 1335 C CA . VAL A 1 168 ? 10.133 -6.586 -21.245 1.00 96.00 168 VAL A CA 1
ATOM 1336 C C . VAL A 1 168 ? 8.691 -6.688 -21.738 1.00 96.00 168 VAL A C 1
ATOM 1338 O O . VAL A 1 168 ? 8.185 -7.790 -21.951 1.00 96.00 168 VAL A O 1
ATOM 1341 N N . TYR A 1 169 ? 8.047 -5.536 -21.919 1.00 96.38 169 TYR A N 1
ATOM 1342 C CA . TYR A 1 169 ? 6.678 -5.394 -22.396 1.00 96.38 169 TYR A CA 1
ATOM 1343 C C . TYR A 1 169 ? 6.663 -4.583 -23.685 1.00 96.38 169 TYR A C 1
ATOM 1345 O O . TYR A 1 169 ? 7.366 -3.579 -23.805 1.00 96.38 169 TYR A O 1
ATOM 1353 N N . GLU A 1 170 ? 5.811 -4.965 -24.628 1.00 94.31 170 GLU A N 1
ATOM 1354 C CA . GLU A 1 170 ? 5.683 -4.289 -25.921 1.00 94.31 170 GLU A CA 1
ATOM 1355 C C . GLU A 1 170 ? 5.187 -2.846 -25.768 1.00 94.31 170 GLU A C 1
ATOM 1357 O O . GLU A 1 170 ? 5.579 -1.948 -26.514 1.00 94.31 170 GLU A O 1
ATOM 1362 N N . ASN A 1 171 ? 4.283 -2.612 -24.815 1.00 93.06 171 ASN A N 1
ATOM 1363 C CA . ASN A 1 171 ? 3.663 -1.314 -24.566 1.00 93.06 171 ASN A CA 1
ATOM 1364 C C . ASN A 1 171 ? 3.030 -1.253 -23.164 1.00 93.06 171 ASN A C 1
ATOM 1366 O O . ASN A 1 171 ? 2.863 -2.268 -22.484 1.00 93.06 171 ASN A O 1
ATOM 1370 N N . ARG A 1 172 ? 2.624 -0.041 -22.757 1.00 92.88 172 ARG A N 1
ATOM 1371 C CA . ARG A 1 172 ? 1.965 0.226 -21.466 1.00 92.88 172 ARG A CA 1
ATOM 1372 C C . ARG A 1 172 ? 0.720 -0.635 -21.240 1.00 92.88 172 ARG A C 1
ATOM 1374 O O . ARG A 1 172 ? 0.469 -1.033 -20.109 1.00 92.88 172 ARG A O 1
ATOM 1381 N N . ASN A 1 173 ? -0.032 -0.968 -22.293 1.00 93.06 173 ASN A N 1
ATOM 1382 C CA . ASN A 1 173 ? -1.239 -1.788 -22.161 1.00 93.06 173 ASN A CA 1
ATOM 1383 C C . ASN A 1 173 ? -0.916 -3.246 -21.819 1.00 93.06 173 ASN A C 1
ATOM 1385 O O . ASN A 1 173 ? -1.702 -3.883 -21.122 1.00 93.06 173 ASN A O 1
ATOM 1389 N N . GLU A 1 174 ? 0.211 -3.789 -22.291 1.00 96.44 174 GLU A N 1
ATOM 1390 C CA . GLU A 1 174 ? 0.638 -5.138 -21.908 1.00 96.44 174 GLU A CA 1
ATOM 1391 C C . GLU A 1 174 ? 1.000 -5.191 -20.419 1.00 96.44 174 GLU A C 1
ATOM 1393 O O . GLU A 1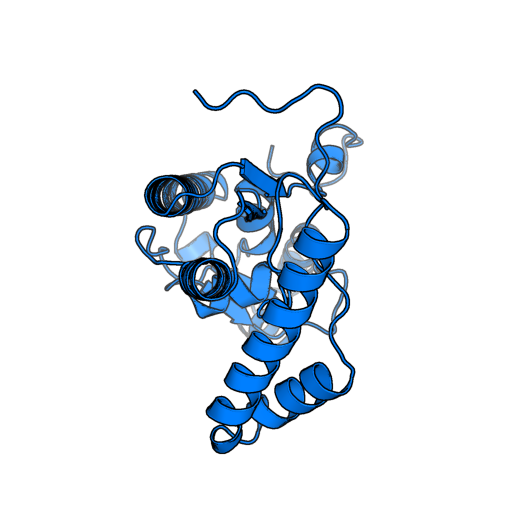 174 ? 0.442 -6.020 -19.702 1.00 96.44 174 GLU A O 1
ATOM 1398 N N . LEU A 1 175 ? 1.816 -4.246 -19.929 1.00 96.88 175 LEU A N 1
ATOM 1399 C CA . LEU A 1 175 ? 2.093 -4.111 -18.492 1.00 96.88 175 LEU A CA 1
ATOM 1400 C C . LEU A 1 175 ? 0.795 -3.921 -17.694 1.00 96.88 175 LEU A C 1
ATOM 1402 O O . LEU A 1 175 ? 0.573 -4.591 -16.687 1.00 96.88 175 LEU A O 1
ATOM 1406 N N . GLY A 1 176 ? -0.097 -3.050 -18.169 1.00 96.25 176 GLY A N 1
ATOM 1407 C CA . GLY A 1 176 ? -1.368 -2.763 -17.510 1.00 96.25 176 GLY A CA 1
ATOM 1408 C C . GLY A 1 176 ? -2.258 -3.993 -17.328 1.00 96.25 176 GLY A C 1
ATOM 1409 O O . GLY A 1 176 ? -2.933 -4.101 -16.306 1.00 96.25 176 GLY A O 1
ATOM 1410 N N . LYS A 1 177 ? -2.232 -4.964 -18.251 1.00 97.62 177 LYS A N 1
ATOM 1411 C CA . LYS A 1 177 ? -2.964 -6.235 -18.087 1.00 97.62 177 LYS A CA 1
ATOM 1412 C C . LYS A 1 177 ? -2.441 -7.046 -16.901 1.00 97.62 177 LYS A C 1
ATOM 1414 O O . LYS A 1 177 ? -3.248 -7.569 -16.130 1.00 97.62 177 LYS A O 1
ATOM 1419 N N . ASP A 1 178 ? -1.124 -7.116 -16.727 1.00 98.12 178 ASP A N 1
ATOM 1420 C CA . ASP A 1 178 ? -0.519 -7.821 -15.594 1.00 98.12 178 ASP A CA 1
ATOM 1421 C C . ASP A 1 178 ? -0.762 -7.074 -14.276 1.00 98.12 178 ASP A C 1
ATOM 1423 O O . ASP A 1 178 ? -1.089 -7.703 -13.269 1.00 98.12 178 ASP A O 1
ATOM 1427 N N . VAL A 1 179 ? -0.726 -5.737 -14.284 1.00 97.38 179 VAL A N 1
ATOM 1428 C CA . VAL A 1 179 ? -1.076 -4.907 -13.116 1.00 97.38 179 VAL A CA 1
ATOM 1429 C C . VAL A 1 179 ? -2.539 -5.101 -12.707 1.00 97.38 179 VAL A C 1
ATOM 1431 O O . VAL A 1 179 ? -2.835 -5.291 -11.528 1.00 97.38 179 VAL A O 1
ATOM 1434 N N . VAL A 1 180 ? -3.471 -5.113 -13.664 1.00 98.00 180 VAL A N 1
ATOM 1435 C CA . VAL A 1 180 ? -4.889 -5.406 -13.394 1.00 98.00 180 VAL A CA 1
ATOM 1436 C C . VAL A 1 180 ? -5.041 -6.796 -12.782 1.00 98.00 180 VAL A C 1
ATOM 1438 O O . VAL A 1 180 ? -5.773 -6.961 -11.807 1.00 98.00 180 VAL A O 1
ATOM 1441 N N . LYS A 1 181 ? -4.337 -7.801 -13.312 1.00 98.38 181 LYS A N 1
ATOM 1442 C CA . LYS A 1 181 ? -4.375 -9.164 -12.771 1.00 98.38 181 LYS A CA 1
ATOM 1443 C C . LYS A 1 181 ? -3.824 -9.230 -11.344 1.00 98.38 181 LYS A C 1
ATOM 1445 O O . LYS A 1 181 ? -4.452 -9.868 -10.500 1.00 98.38 181 LYS A O 1
ATOM 1450 N N . LEU A 1 182 ? -2.707 -8.553 -11.071 1.00 97.75 182 LEU A N 1
ATOM 1451 C CA . LEU A 1 182 ? -2.129 -8.415 -9.731 1.00 97.75 182 LEU A CA 1
ATOM 1452 C C . LEU A 1 182 ? -3.157 -7.850 -8.742 1.00 97.75 182 LEU A C 1
ATOM 1454 O O . LEU A 1 182 ? -3.436 -8.473 -7.719 1.00 97.75 182 LEU A O 1
ATOM 1458 N N . LEU A 1 183 ? -3.773 -6.713 -9.076 1.00 97.75 183 LEU A N 1
ATOM 1459 C CA . LEU A 1 183 ? -4.742 -6.058 -8.197 1.00 97.75 183 LEU A CA 1
ATOM 1460 C C . LEU A 1 183 ? -6.031 -6.873 -8.036 1.00 97.75 183 LEU A C 1
ATOM 1462 O O . LEU A 1 183 ? -6.555 -6.954 -6.933 1.00 97.75 183 LEU A O 1
ATOM 1466 N N . ILE A 1 184 ? -6.528 -7.545 -9.080 1.00 98.19 184 ILE A N 1
ATOM 1467 C CA . ILE A 1 184 ? -7.683 -8.454 -8.954 1.00 98.19 184 ILE A CA 1
ATOM 1468 C C . ILE A 1 184 ? -7.387 -9.586 -7.966 1.00 98.19 184 ILE A C 1
ATOM 1470 O O . ILE A 1 184 ? -8.253 -9.935 -7.158 1.00 98.19 184 ILE A O 1
ATOM 1474 N N . ASN A 1 185 ? -6.193 -10.179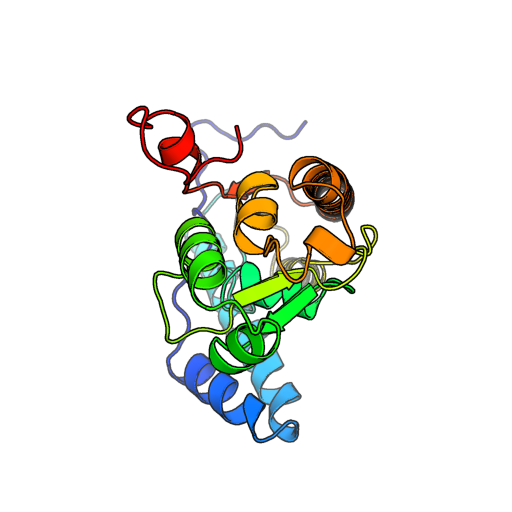 -8.035 1.00 98.00 185 ASN A N 1
ATOM 1475 C CA . ASN A 1 185 ? -5.793 -11.238 -7.112 1.00 98.00 185 ASN A CA 1
ATOM 1476 C C . ASN A 1 185 ? -5.729 -10.716 -5.673 1.00 98.00 185 ASN A C 1
ATOM 1478 O O . ASN A 1 185 ? -6.248 -11.369 -4.765 1.00 98.00 185 ASN A O 1
ATOM 1482 N N . GLU A 1 186 ? -5.189 -9.513 -5.478 1.00 97.50 186 GLU A N 1
ATOM 1483 C CA . GLU A 1 186 ? -5.110 -8.900 -4.155 1.00 97.50 186 GLU A CA 1
ATOM 1484 C C . GLU A 1 186 ? -6.486 -8.549 -3.593 1.00 97.50 186 GLU A C 1
ATOM 1486 O O . GLU A 1 186 ? -6.805 -8.913 -2.465 1.00 97.50 186 GLU A O 1
ATOM 1491 N N . ILE A 1 187 ? -7.363 -7.959 -4.403 1.00 98.00 187 ILE A N 1
ATOM 1492 C CA . ILE A 1 187 ? -8.747 -7.661 -4.019 1.00 98.00 187 ILE A CA 1
ATOM 1493 C C . ILE A 1 187 ? -9.468 -8.934 -3.572 1.00 98.00 187 ILE A C 1
ATOM 1495 O O . ILE A 1 187 ? -10.123 -8.943 -2.529 1.00 98.00 187 ILE A O 1
ATOM 1499 N N . LYS A 1 188 ? -9.332 -10.035 -4.323 1.00 98.06 188 LYS A N 1
ATOM 1500 C CA . LYS A 1 188 ? -9.929 -11.326 -3.945 1.00 98.06 188 LYS A CA 1
ATOM 1501 C C . LYS A 1 188 ? -9.405 -11.817 -2.596 1.00 98.06 188 LYS A C 1
ATOM 1503 O O . LYS A 1 188 ? -10.208 -12.262 -1.774 1.00 98.06 188 LYS A O 1
ATOM 1508 N N . ARG A 1 189 ? -8.095 -11.710 -2.345 1.00 97.88 189 ARG A N 1
ATOM 1509 C CA . ARG A 1 189 ? -7.492 -12.061 -1.049 1.00 97.88 189 ARG A CA 1
ATOM 1510 C C . ARG A 1 189 ? -8.029 -11.184 0.075 1.00 97.88 189 ARG A C 1
ATOM 1512 O O . ARG A 1 189 ? -8.541 -11.723 1.053 1.00 97.88 189 ARG A O 1
ATOM 1519 N N . LEU A 1 190 ? -7.999 -9.864 -0.077 1.00 97.88 190 LEU A N 1
ATOM 1520 C CA . LEU A 1 190 ? -8.479 -8.914 0.930 1.00 97.88 190 LEU A CA 1
ATOM 1521 C C . LEU A 1 190 ? -9.952 -9.151 1.290 1.00 97.88 190 LEU A C 1
ATOM 1523 O O . LEU A 1 190 ? -10.305 -9.212 2.471 1.00 97.88 190 LEU A O 1
ATOM 1527 N N . VAL A 1 191 ? -10.802 -9.376 0.284 1.00 97.19 191 VAL A N 1
ATOM 1528 C CA . VAL A 1 191 ? -12.213 -9.740 0.483 1.00 97.19 191 VAL A CA 1
ATOM 1529 C C . VAL A 1 191 ? -12.334 -11.066 1.236 1.00 97.19 191 VAL A C 1
ATOM 1531 O O . VAL A 1 191 ? -13.101 -11.151 2.196 1.00 97.19 191 VAL A O 1
ATOM 1534 N N . SER A 1 192 ? -11.553 -12.088 0.865 1.00 97.38 192 SER A N 1
ATOM 1535 C CA . SER A 1 192 ? -11.556 -13.384 1.564 1.00 97.38 192 SER A CA 1
ATOM 1536 C C . SER A 1 192 ? -11.107 -13.278 3.026 1.00 97.38 192 SER A C 1
ATOM 1538 O O . SER A 1 192 ? -11.584 -14.021 3.882 1.00 97.38 192 SER A O 1
ATOM 1540 N N . LEU A 1 193 ? -10.244 -12.308 3.335 1.00 97.31 193 LEU A N 1
ATOM 1541 C CA . LEU A 1 193 ? -9.774 -12.029 4.687 1.00 97.31 193 LEU A CA 1
ATOM 1542 C C . LEU A 1 193 ? -10.726 -11.141 5.492 1.00 97.31 193 LEU A C 1
ATOM 1544 O O . LEU A 1 193 ? -10.491 -10.943 6.686 1.00 97.31 193 LEU A O 1
ATOM 1548 N N . GLY A 1 194 ? -11.818 -10.676 4.889 1.00 96.38 194 GLY A N 1
ATOM 1549 C CA . GLY A 1 194 ? -12.914 -10.008 5.581 1.00 96.38 194 GLY A CA 1
ATOM 1550 C C . GLY A 1 194 ? -12.993 -8.499 5.378 1.00 96.38 194 GLY A C 1
ATOM 1551 O O . GLY A 1 194 ? -13.870 -7.894 6.000 1.00 96.38 194 GLY A O 1
ATOM 1552 N N . ALA A 1 195 ? -12.159 -7.907 4.513 1.00 97.31 195 ALA A N 1
ATOM 1553 C CA . ALA A 1 195 ? -12.269 -6.492 4.162 1.00 97.31 195 ALA A CA 1
ATOM 1554 C C . ALA A 1 195 ? -13.677 -6.199 3.628 1.00 97.31 195 ALA A C 1
ATOM 1556 O O . ALA A 1 195 ? -14.173 -6.894 2.735 1.00 97.31 195 ALA A O 1
ATOM 1557 N N . LYS A 1 196 ? -14.350 -5.195 4.197 1.00 96.06 196 LYS A N 1
ATOM 1558 C CA . LYS A 1 196 ? -15.728 -4.847 3.807 1.00 96.06 196 LYS A CA 1
ATOM 1559 C C . LYS A 1 196 ? -15.788 -3.828 2.691 1.00 96.06 196 LYS A C 1
ATOM 1561 O O . LYS A 1 196 ? -16.753 -3.813 1.933 1.00 96.06 196 LYS A O 1
ATOM 1566 N N . VAL A 1 197 ? -14.766 -2.988 2.615 1.00 97.06 197 VAL A N 1
ATOM 1567 C CA . VAL A 1 197 ? -14.632 -1.950 1.604 1.00 97.06 197 VAL A CA 1
ATOM 1568 C C . VAL A 1 197 ? -13.225 -2.043 1.031 1.00 97.06 197 VAL A C 1
ATOM 1570 O O . VAL A 1 197 ? -12.250 -2.157 1.773 1.00 97.06 197 VAL A O 1
ATOM 1573 N N . ILE A 1 198 ? -13.138 -1.999 -0.293 1.00 97.62 198 ILE A N 1
ATOM 1574 C CA . ILE A 1 198 ? -11.886 -1.830 -1.021 1.00 97.62 198 ILE A CA 1
ATOM 1575 C C . ILE A 1 198 ? -11.960 -0.469 -1.698 1.00 97.62 198 ILE A C 1
ATOM 1577 O O . ILE A 1 198 ? -12.889 -0.212 -2.465 1.00 97.62 198 ILE A O 1
ATOM 1581 N N . GLN A 1 199 ? -11.001 0.397 -1.403 1.00 97.81 199 GLN A N 1
ATOM 1582 C CA . GLN A 1 199 ? -10.821 1.670 -2.086 1.00 97.81 199 GLN A CA 1
ATOM 1583 C C . GLN A 1 199 ? -9.715 1.531 -3.128 1.00 97.81 199 GLN A C 1
ATOM 1585 O O . GLN A 1 199 ? -8.695 0.901 -2.859 1.00 97.81 199 GLN A O 1
ATOM 1590 N N . ILE A 1 200 ? -9.933 2.116 -4.303 1.00 96.56 200 ILE A N 1
ATOM 1591 C CA . ILE A 1 200 ? -8.940 2.181 -5.373 1.00 96.56 200 ILE A CA 1
ATOM 1592 C C . ILE A 1 200 ? -8.593 3.652 -5.589 1.00 96.56 200 ILE A C 1
ATOM 1594 O O . ILE A 1 200 ? -9.441 4.426 -6.037 1.00 96.56 200 ILE A O 1
ATOM 1598 N N . ASP A 1 201 ? -7.361 4.019 -5.261 1.00 93.75 201 ASP A N 1
ATOM 1599 C CA . ASP A 1 201 ? -6.880 5.394 -5.304 1.00 93.75 201 ASP A CA 1
ATOM 1600 C C . ASP A 1 201 ? -6.323 5.726 -6.687 1.00 93.75 201 ASP A C 1
ATOM 1602 O O . ASP A 1 201 ? -5.311 5.176 -7.121 1.00 93.75 201 ASP A O 1
ATOM 1606 N N . GLU A 1 202 ? -6.994 6.651 -7.372 1.00 91.69 202 GLU A N 1
ATOM 1607 C CA . GLU A 1 202 ? -6.599 7.161 -8.682 1.00 91.69 202 GLU A CA 1
ATOM 1608 C C . GLU A 1 202 ? -6.658 8.702 -8.696 1.00 91.69 202 GLU A C 1
ATOM 1610 O O . GLU A 1 202 ? -7.654 9.293 -9.128 1.00 91.69 202 GLU A O 1
ATOM 1615 N N . PRO A 1 203 ? -5.622 9.386 -8.184 1.00 87.56 203 PRO A N 1
ATOM 1616 C CA . PRO A 1 203 ? -5.613 10.844 -8.122 1.00 87.56 203 PRO A CA 1
ATOM 1617 C C . PRO A 1 203 ? -5.404 11.502 -9.496 1.00 87.56 203 PRO A C 1
ATOM 1619 O O . PRO A 1 203 ? -5.813 12.648 -9.688 1.00 87.56 203 PRO A O 1
ATOM 1622 N N . ILE A 1 204 ? -4.811 10.793 -10.465 1.00 82.44 204 ILE A N 1
ATOM 1623 C CA . ILE A 1 204 ? -4.384 11.368 -11.751 1.00 82.44 204 ILE A CA 1
ATOM 1624 C C . ILE A 1 204 ? -5.334 11.058 -12.917 1.00 82.44 204 ILE A C 1
ATOM 1626 O O . ILE A 1 204 ? -5.085 11.501 -14.037 1.00 82.44 204 ILE A O 1
ATOM 1630 N N . LEU A 1 205 ? -6.462 10.366 -12.695 1.00 83.06 205 LEU A N 1
ATOM 1631 C CA . LEU A 1 205 ? -7.447 10.125 -13.769 1.00 83.06 205 LEU A CA 1
ATOM 1632 C C . LEU A 1 205 ? -7.999 11.426 -14.351 1.00 83.06 205 LEU A C 1
ATOM 1634 O O . LEU A 1 205 ? -8.309 11.498 -15.538 1.00 83.06 205 LEU A O 1
ATOM 1638 N N . SER A 1 206 ? -8.099 12.467 -13.524 1.00 80.38 206 SER A N 1
ATOM 1639 C CA . SER A 1 206 ? -8.526 13.792 -13.969 1.00 80.38 206 SER A CA 1
ATOM 1640 C C . SER A 1 206 ? -7.624 14.349 -15.081 1.00 80.38 206 SER A C 1
ATOM 1642 O O . SER A 1 206 ? -8.130 14.973 -16.011 1.00 80.38 206 SER A O 1
ATOM 1644 N N . GLU A 1 207 ? -6.322 14.049 -15.077 1.00 74.88 207 GLU A N 1
ATOM 1645 C CA . GLU A 1 207 ? -5.390 14.471 -16.131 1.00 74.88 207 GLU A CA 1
ATOM 1646 C C . GLU A 1 207 ? -5.675 13.808 -17.481 1.00 74.88 207 GLU A C 1
ATOM 1648 O O . GLU A 1 207 ? -5.408 14.395 -18.530 1.00 74.88 207 GLU A O 1
ATOM 1653 N N . VAL A 1 208 ? -6.220 12.590 -17.466 1.00 73.56 208 VAL A N 1
ATOM 1654 C CA . VAL A 1 208 ? -6.644 11.884 -18.682 1.00 73.56 208 VAL A CA 1
ATOM 1655 C C . VAL A 1 208 ? -7.874 12.566 -19.275 1.00 73.56 208 VAL A C 1
ATOM 1657 O O . VAL A 1 208 ? -7.949 12.769 -20.483 1.00 73.56 208 VAL A O 1
ATOM 1660 N N . VAL A 1 209 ? -8.825 12.954 -18.421 1.00 72.50 209 VAL A N 1
ATOM 1661 C CA . VAL A 1 209 ? -10.114 13.528 -18.838 1.00 72.50 209 VAL A CA 1
ATOM 1662 C C . VAL A 1 209 ? -9.985 14.989 -19.279 1.00 72.50 209 VAL A C 1
ATOM 1664 O O . VAL A 1 209 ? -10.597 15.385 -20.267 1.00 72.50 209 VAL A O 1
ATOM 1667 N N . PHE A 1 210 ? -9.188 15.798 -18.578 1.00 73.00 210 PHE A N 1
ATOM 1668 C CA . PHE A 1 210 ? -9.083 17.249 -18.809 1.00 73.00 210 PHE A CA 1
ATOM 1669 C C . PHE A 1 210 ? -7.910 17.656 -19.709 1.00 73.00 210 PHE A C 1
ATOM 1671 O O . PHE A 1 210 ? -7.455 18.802 -19.693 1.00 73.00 210 PHE A O 1
ATOM 1678 N N . LYS A 1 211 ? -7.392 16.720 -20.499 1.00 62.66 211 LYS A N 1
ATOM 1679 C CA . LYS A 1 211 ? -6.190 16.926 -21.300 1.00 62.66 211 LYS A CA 1
ATOM 1680 C C . LYS A 1 211 ? -6.420 17.918 -22.451 1.00 62.66 211 LYS A C 1
ATOM 1682 O O . LYS A 1 211 ? -7.249 17.691 -23.327 1.00 62.66 211 LYS A O 1
ATOM 1687 N N . ASN A 1 212 ? -5.614 18.985 -22.501 1.00 53.78 212 ASN A N 1
ATOM 1688 C CA . ASN A 1 212 ? -5.402 19.770 -23.723 1.00 53.78 212 ASN A CA 1
ATOM 1689 C C . ASN A 1 212 ? -4.612 18.917 -24.731 1.00 53.78 212 ASN A C 1
ATOM 1691 O O . ASN A 1 212 ? -3.655 18.245 -24.348 1.00 53.78 212 ASN A O 1
ATOM 1695 N N . THR A 1 213 ? -4.970 18.981 -26.014 1.00 53.22 213 THR A N 1
ATOM 1696 C CA . THR A 1 213 ? -4.541 18.100 -27.127 1.00 53.22 213 THR A CA 1
ATOM 1697 C C . THR A 1 213 ? -3.026 17.930 -27.366 1.00 53.22 213 THR A C 1
ATOM 1699 O O . THR A 1 213 ? -2.646 17.189 -28.265 1.00 53.22 213 THR A O 1
ATOM 1702 N N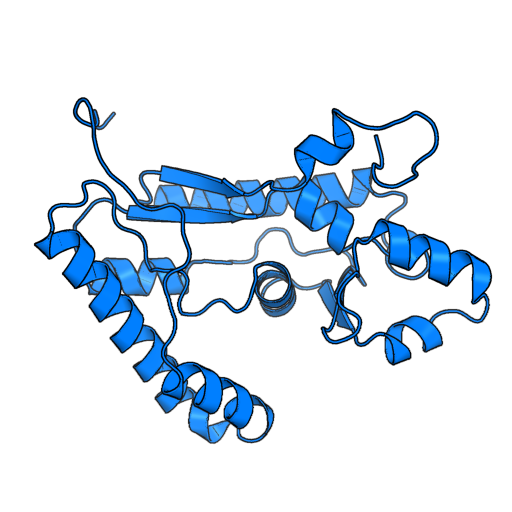 . ASN A 1 214 ? -2.151 18.570 -26.582 1.00 51.38 214 ASN A N 1
ATOM 1703 C CA . ASN A 1 214 ? -0.698 18.613 -26.789 1.00 51.38 214 ASN A CA 1
ATOM 1704 C C . ASN A 1 214 ? 0.162 17.998 -25.662 1.00 51.38 214 ASN A C 1
ATOM 1706 O O . ASN A 1 214 ? 1.385 18.014 -25.790 1.00 51.38 214 ASN A O 1
ATOM 1710 N N . SER A 1 215 ? -0.397 17.474 -24.563 1.00 50.38 215 SER A N 1
ATOM 1711 C CA . SER A 1 215 ? 0.420 16.841 -23.505 1.00 50.38 215 SER A CA 1
ATOM 1712 C C . SER A 1 215 ? 0.493 15.318 -23.674 1.00 50.38 215 SER A C 1
ATOM 1714 O O . SER A 1 215 ? -0.503 14.675 -23.995 1.00 50.38 215 SER A O 1
ATOM 1716 N N . SER A 1 216 ? 1.664 14.706 -23.454 1.00 55.25 216 SER A N 1
ATOM 1717 C CA . SER A 1 216 ? 1.891 13.249 -23.555 1.00 55.25 216 SER A CA 1
ATOM 1718 C C . SER A 1 216 ? 1.642 12.481 -22.242 1.00 55.25 216 SER A C 1
ATOM 1720 O O . SER A 1 216 ? 1.914 11.293 -22.144 1.00 55.25 216 SER A O 1
ATOM 1722 N N . ASN A 1 217 ? 1.007 13.128 -21.259 1.00 54.66 217 ASN A N 1
ATOM 1723 C CA . ASN A 1 217 ? 0.782 12.654 -19.878 1.00 54.66 217 ASN A CA 1
ATOM 1724 C C . ASN A 1 217 ? -0.349 11.605 -19.706 1.00 54.66 217 ASN A C 1
ATOM 1726 O O . ASN A 1 217 ? -0.906 11.407 -18.633 1.00 54.66 217 ASN A O 1
ATOM 1730 N N . SER A 1 218 ? -0.763 10.970 -20.794 1.00 61.12 218 SER A N 1
ATOM 1731 C CA . SER A 1 218 ? -1.775 9.908 -20.844 1.00 61.12 218 SER A CA 1
ATOM 1732 C C . SER A 1 218 ? -1.346 9.013 -21.978 1.00 61.12 218 SER A C 1
ATOM 1734 O O . SER A 1 218 ? -0.907 9.508 -23.019 1.00 61.12 218 SER A O 1
ATOM 1736 N N . PHE A 1 219 ? -1.434 7.715 -21.739 1.00 63.50 219 PHE A N 1
ATOM 1737 C CA . PHE A 1 219 ? -1.173 6.697 -22.745 1.00 63.50 219 PHE A CA 1
ATOM 1738 C C . PHE A 1 219 ? -2.457 6.148 -23.382 1.00 63.50 219 PHE A C 1
ATOM 1740 O O . PHE A 1 219 ? -2.391 5.167 -24.121 1.00 63.50 219 PHE A O 1
ATOM 1747 N N . TYR A 1 220 ? -3.579 6.820 -23.109 1.00 56.66 220 TYR A N 1
ATOM 1748 C CA . TYR A 1 220 ? -4.804 6.842 -23.906 1.00 56.66 220 TYR A CA 1
ATOM 1749 C C . TYR A 1 220 ? -4.946 8.185 -24.620 1.00 56.66 220 TYR A C 1
ATOM 1751 O O . TYR A 1 220 ? -4.525 9.210 -24.016 1.00 56.66 220 TYR A O 1
#

Radius of gyration: 19.02 Å; chains: 1; bounding box: 51×34×48 Å

Foldseek 3Di:
DDDDDVPQAEDDAADDEDPVLVVLVVVCVVPVVSVVVNVVSLLVQLLVQQVVCVVVPRQAYYSNCSVDPDQFVLCQVWKPQKHFAQPVRQVVLDPPVPVQVLLCVLLVPVPNPGGFIARQAQIDLQTERCVVVLVSSVVRDPHAYEDEHEALQNNLRRHDDCSHVCVHDVDSVRSSVSSVSSVVNNVVVCVVSRHPYYHYDDPCVVCVVVPDPPDPNDPD

Secondary structure (DSSP, 8-state):
---PPTT--B--S--PPPHHHHHHHHHHTT-GGGHHHHHHHHHHHHHHHHHHHHHHT-SBB---STT-S-HHHHHHHHSTTEEEE-HHHHHHT-S-HHHHHHHHHHTT---TTSPEEEE-SPPPSS--STHHHHHHHHHH--S-BEEEEE-HHHHHHHH--TTTGGGT-SSHHHHHHHHHHHHHHHHHHHHHTT-SEEEEE-TTHHHHHT--TT------